Protein AF-A0A167YXA9-F1 (afdb_monomer_lite)

InterPro domains:
  IPR012501 Vacuolar protein sorting-associated protein 54, C-terminal [PF07928] (1-103)
  IPR039745 Vacuolar protein sorting-associated protein 54 [PTHR12965] (1-224)

Secondary structure (DSSP, 8-state):
-HHHHHHHHHHHHHHHHHHHHHHHTS-HHHHHS--S---HHHHHHHHHHHHHHHHHHHHHHHHHHHHS-TTHHHHHHHHHHHHHHHHHHHHHHHHHHHHHHHHHHHHHHHHHHHT--TTS---SPPHHHHHHHHHHHHHHHHHHHT----HHHHHHHHHHHHHHHHHHHHHHHHH---SSHHHHHHHHHHHHHHHHHHTTSTT-TTHHHHHHHHHHHHHHHHTT----------------PPP----------

Foldseek 3Di:
DLLVVLVVVLVVLVVVLVVLCCVQVVVVCVVPVVDPDDDLLNLLVSLVVLVVVLVVLVVVLVVSLVVDPPPSNVVSNVSSVVSSVSSVVVSVVSLVVSLVVLLVLLLVLLVVVLPDQLAPLDQDQDPSLVVNLVVLLVSLCSCVVVDPDDLVVSLVSVQSSLVSNLVSLLVSLLPDQHLDPSSLNNQLVSLVVSCVRPVPPRNNPCSSVSSNVSSVVSVVVNVVPDDDDDDDDDDDDDDDDDDDDDDDDDDDD

pLDDT: mean 75.33, std 16.84, range [30.48, 91.94]

Sequence (253 aa):
MASDIGASLVSYLQLFDARCTQLILDAGARRSAGLKNITSKHLVLASQALAFIATLISHVREFVRRYAGSGAATSSVVEFDTVKRRYQEHQNSINDKLVEIMSRLAASHVKAMKHIDWDDGQKHVHPYMATLAKDATSLHRILTKTLTLPKGTVRMLMTPVFVSYKVQFGEAFQEVDPKTESGRDSMLHDVEHFESKLGKMVGFGDTGEYLTKIIKSKQASTASAAPAAAEPEKKDTEKTAKEETEAQHVEDV

Organism: NCBI:txid1081102

Radius of gyration: 33.66 Å; chains: 1; bounding box: 91×48×115 Å

Structure (mmCIF, N/CA/C/O backbone):
data_AF-A0A167YXA9-F1
#
_entry.id   AF-A0A167YXA9-F1
#
loop_
_atom_site.group_PDB
_atom_site.id
_atom_site.type_symbol
_atom_site.label_atom_id
_atom_site.label_alt_id
_atom_site.label_comp_id
_atom_site.label_asym_id
_atom_site.label_entity_id
_atom_site.label_seq_id
_atom_site.pdbx_PDB_ins_code
_atom_site.Cartn_x
_atom_site.Cartn_y
_atom_site.Cartn_z
_atom_site.occupancy
_atom_site.B_iso_or_equiv
_atom_site.auth_seq_id
_atom_site.auth_comp_id
_atom_site.auth_asym_id
_atom_site.auth_atom_id
_atom_site.pdbx_PDB_model_num
ATOM 1 N N . MET A 1 1 ? 24.679 1.888 -33.988 1.00 64.88 1 MET A N 1
ATOM 2 C CA . MET A 1 1 ? 23.631 2.937 -33.987 1.00 64.88 1 MET A CA 1
ATOM 3 C C . MET A 1 1 ? 22.387 2.470 -33.229 1.00 64.88 1 MET A C 1
ATOM 5 O O . MET A 1 1 ? 22.207 2.889 -32.097 1.00 64.88 1 MET A O 1
ATOM 9 N N . ALA A 1 2 ? 21.548 1.578 -33.780 1.00 68.69 2 ALA A N 1
ATOM 10 C CA . ALA A 1 2 ? 20.314 1.137 -33.101 1.00 68.69 2 AL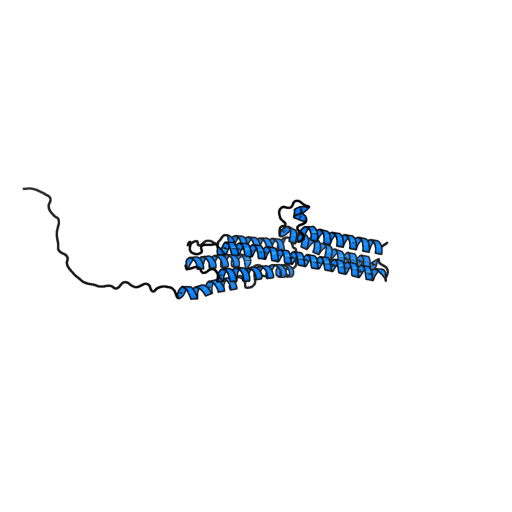A A CA 1
ATOM 11 C C . ALA A 1 2 ? 20.561 0.332 -31.805 1.00 68.69 2 ALA A C 1
ATOM 13 O O . ALA A 1 2 ? 19.842 0.507 -30.825 1.00 68.69 2 ALA A O 1
ATOM 14 N N . SER A 1 3 ? 21.607 -0.501 -31.777 1.00 71.38 3 SER A N 1
ATOM 15 C CA . SER A 1 3 ? 22.050 -1.238 -30.583 1.00 71.38 3 SER A CA 1
ATOM 16 C C . SER A 1 3 ? 22.512 -0.313 -29.453 1.00 71.38 3 SER A C 1
ATOM 18 O O . SER A 1 3 ? 22.130 -0.506 -28.304 1.00 71.38 3 SER A O 1
ATOM 20 N N . ASP A 1 4 ? 23.282 0.725 -29.785 1.00 78.44 4 ASP A N 1
ATOM 21 C CA . ASP A 1 4 ? 23.874 1.658 -28.814 1.00 78.44 4 ASP A CA 1
ATOM 22 C C . ASP A 1 4 ? 22.805 2.554 -28.171 1.00 78.44 4 ASP A C 1
ATOM 24 O O . ASP A 1 4 ? 22.844 2.840 -26.971 1.00 78.44 4 ASP A O 1
ATOM 28 N N . ILE A 1 5 ? 21.796 2.941 -28.961 1.00 82.19 5 ILE A N 1
ATOM 29 C CA . ILE A 1 5 ? 20.600 3.638 -28.474 1.00 82.19 5 ILE A CA 1
ATOM 30 C C . ILE A 1 5 ? 19.800 2.727 -27.532 1.00 82.19 5 ILE A C 1
ATOM 32 O O . ILE A 1 5 ? 19.363 3.180 -26.474 1.00 82.19 5 ILE A O 1
ATOM 36 N N . GLY A 1 6 ? 19.641 1.443 -27.878 1.00 80.88 6 GLY A N 1
ATOM 37 C CA . GLY A 1 6 ? 18.984 0.452 -27.021 1.00 80.88 6 GLY A CA 1
ATOM 38 C C . GLY A 1 6 ? 19.673 0.302 -25.663 1.00 80.88 6 GLY A C 1
ATOM 39 O O . GLY A 1 6 ? 19.013 0.414 -24.631 1.00 80.88 6 GLY A O 1
ATOM 40 N N . ALA A 1 7 ? 20.999 0.144 -25.660 1.00 83.06 7 ALA A N 1
ATOM 41 C CA . ALA A 1 7 ? 21.795 0.030 -24.436 1.00 83.06 7 ALA A CA 1
ATOM 42 C C . ALA A 1 7 ? 21.718 1.300 -23.569 1.00 83.06 7 ALA A C 1
ATOM 44 O O . ALA A 1 7 ? 21.501 1.220 -22.359 1.00 83.06 7 ALA A O 1
ATOM 45 N N . SER A 1 8 ? 21.802 2.483 -24.189 1.00 86.44 8 SER A N 1
ATOM 46 C CA . SER A 1 8 ? 21.654 3.762 -23.480 1.00 86.44 8 SER A CA 1
ATOM 47 C C . SER A 1 8 ? 20.280 3.878 -22.815 1.00 86.44 8 SER A C 1
ATOM 49 O O . SER A 1 8 ? 20.165 4.297 -21.663 1.00 86.44 8 SER A O 1
ATOM 51 N N . LEU A 1 9 ? 19.223 3.457 -23.512 1.00 87.00 9 LEU A N 1
ATOM 52 C CA . LEU A 1 9 ? 17.861 3.490 -22.991 1.00 87.00 9 LEU A CA 1
ATOM 53 C C . LEU A 1 9 ? 17.670 2.533 -21.810 1.00 87.00 9 LEU A C 1
ATOM 55 O O . LEU A 1 9 ? 17.052 2.912 -20.816 1.00 87.00 9 LEU A O 1
ATOM 59 N N . VAL A 1 10 ? 18.254 1.333 -21.874 1.00 87.31 10 VAL A N 1
ATOM 60 C CA . VAL A 1 10 ? 18.306 0.396 -20.741 1.00 87.31 10 VAL A CA 1
ATOM 61 C C . VAL A 1 10 ? 18.986 1.046 -19.533 1.00 87.31 10 VAL A C 1
ATOM 63 O O . VAL A 1 10 ? 18.435 0.992 -18.432 1.00 87.31 10 VAL A O 1
ATOM 66 N N . SER A 1 11 ? 20.123 1.725 -19.723 1.00 89.62 11 SER A N 1
ATOM 67 C CA . SER A 1 11 ? 20.812 2.436 -18.635 1.00 89.62 11 SER A CA 1
ATOM 68 C C . SER A 1 11 ? 19.951 3.543 -18.015 1.00 89.62 11 SER A C 1
ATOM 70 O O . SER A 1 11 ? 19.877 3.644 -16.789 1.00 89.62 11 SER A O 1
ATOM 72 N N . TYR A 1 12 ? 19.239 4.337 -18.824 1.00 91.19 12 TYR A N 1
ATOM 73 C CA . TYR A 1 12 ? 18.322 5.362 -18.305 1.00 91.19 12 TYR A CA 1
ATOM 74 C C . TYR A 1 12 ? 17.160 4.761 -17.507 1.00 91.19 12 TYR A C 1
ATOM 76 O O . TYR A 1 12 ? 16.803 5.284 -16.449 1.00 91.19 12 TYR A O 1
ATOM 84 N N . LEU A 1 13 ? 16.593 3.646 -17.973 1.00 91.25 13 LEU A N 1
ATOM 85 C CA . LEU A 1 13 ? 15.518 2.952 -17.264 1.00 91.25 13 LEU A CA 1
ATOM 86 C C . LEU A 1 13 ? 15.998 2.372 -15.928 1.00 91.25 13 LEU A C 1
ATOM 88 O O . LEU A 1 13 ? 15.277 2.455 -14.935 1.00 91.25 13 LEU A O 1
ATOM 92 N N . GLN A 1 14 ? 17.211 1.819 -15.878 1.00 91.75 14 GLN A N 1
ATOM 93 C CA . GLN A 1 14 ? 17.812 1.333 -14.632 1.00 91.75 14 GLN A CA 1
ATOM 94 C C . GLN A 1 14 ? 18.098 2.477 -13.654 1.00 91.75 14 GLN A C 1
ATOM 96 O O . GLN A 1 14 ? 17.832 2.347 -12.460 1.00 91.75 14 GLN A O 1
ATOM 101 N N . LEU A 1 15 ? 18.595 3.612 -14.154 1.00 91.94 15 LEU A N 1
ATOM 102 C CA . LEU A 1 15 ? 18.851 4.796 -13.336 1.00 91.94 15 LEU A CA 1
ATOM 103 C C . LEU A 1 15 ? 17.559 5.354 -12.726 1.00 91.94 15 LEU A C 1
ATOM 105 O O . LEU A 1 15 ? 17.543 5.717 -11.548 1.00 91.94 15 LEU A O 1
ATOM 109 N N . PHE A 1 16 ? 16.475 5.402 -13.505 1.00 90.31 16 PHE A N 1
ATOM 110 C CA . PHE A 1 16 ? 15.166 5.822 -13.006 1.00 90.31 16 PHE A CA 1
ATOM 111 C C . PHE A 1 16 ? 14.674 4.908 -11.878 1.00 90.31 16 PHE A C 1
ATOM 113 O O . PHE A 1 16 ? 14.298 5.404 -10.817 1.00 90.31 16 PHE A O 1
ATOM 120 N N . ASP A 1 17 ? 14.734 3.588 -12.069 1.00 89.94 17 ASP A N 1
ATOM 121 C CA . ASP A 1 17 ? 14.297 2.609 -11.066 1.00 89.94 17 ASP A CA 1
ATOM 122 C C . ASP A 1 17 ? 15.099 2.718 -9.758 1.00 89.94 17 ASP A C 1
ATOM 124 O O . ASP A 1 17 ? 14.529 2.815 -8.664 1.00 89.94 17 ASP A O 1
ATOM 128 N N . ALA A 1 18 ? 16.428 2.818 -9.874 1.00 89.69 18 ALA A N 1
ATOM 129 C CA . ALA A 1 18 ? 17.319 3.026 -8.738 1.00 89.69 18 ALA A CA 1
ATOM 130 C C . ALA A 1 18 ? 16.995 4.334 -7.997 1.00 89.69 18 ALA A C 1
ATOM 132 O O . ALA A 1 18 ? 16.928 4.364 -6.765 1.00 89.69 18 ALA A O 1
ATOM 133 N N . ARG A 1 19 ? 16.731 5.421 -8.733 1.00 88.56 19 ARG A N 1
ATOM 134 C CA . ARG A 1 19 ? 16.394 6.712 -8.126 1.00 88.56 19 ARG A CA 1
ATOM 135 C C . ARG A 1 19 ? 15.026 6.692 -7.449 1.00 88.56 19 ARG A C 1
ATOM 137 O O . ARG A 1 19 ? 14.886 7.255 -6.363 1.00 88.56 19 ARG A O 1
ATOM 144 N N . CYS A 1 20 ? 14.030 6.041 -8.046 1.00 87.38 20 CYS A N 1
ATOM 145 C CA . CYS A 1 20 ? 12.720 5.857 -7.426 1.00 87.38 20 CYS A CA 1
ATOM 146 C C . CYS A 1 20 ? 12.827 5.046 -6.129 1.00 87.38 20 CYS A C 1
ATOM 148 O O . CYS A 1 20 ? 12.255 5.459 -5.120 1.00 87.38 20 CYS A O 1
ATOM 150 N N . THR A 1 21 ? 13.616 3.967 -6.128 1.00 87.19 21 THR A N 1
ATOM 151 C CA . THR A 1 21 ? 13.864 3.135 -4.938 1.00 87.19 21 THR A CA 1
ATOM 152 C C . THR A 1 21 ? 14.466 3.978 -3.818 1.00 87.19 21 THR A C 1
ATOM 154 O O . THR A 1 21 ? 13.914 4.050 -2.719 1.00 87.19 21 THR A O 1
ATOM 157 N N . GLN A 1 22 ? 15.527 4.725 -4.132 1.00 87.31 22 GLN A N 1
ATOM 158 C CA . GLN A 1 22 ? 16.201 5.606 -3.181 1.00 87.31 22 GLN A CA 1
ATOM 159 C C . GLN A 1 22 ? 15.254 6.662 -2.590 1.00 87.31 22 GLN A C 1
ATOM 161 O O . GLN A 1 22 ? 15.309 6.981 -1.401 1.00 87.31 22 GLN A O 1
ATOM 166 N N . LEU A 1 23 ? 14.389 7.257 -3.413 1.00 85.00 23 LEU A N 1
ATOM 167 C CA . LEU A 1 23 ? 13.500 8.325 -2.960 1.00 85.00 23 LEU A CA 1
ATOM 168 C C . LEU A 1 23 ? 12.338 7.800 -2.109 1.00 85.00 23 LEU A C 1
ATOM 170 O O . LEU A 1 23 ? 11.999 8.443 -1.112 1.00 85.00 23 LEU A O 1
ATOM 174 N N . ILE A 1 24 ? 11.748 6.665 -2.488 1.00 85.31 24 ILE A N 1
ATOM 175 C CA . ILE A 1 24 ? 10.521 6.137 -1.880 1.00 85.31 24 ILE A CA 1
ATOM 176 C C . ILE A 1 24 ? 10.823 5.149 -0.750 1.00 85.31 24 ILE A C 1
ATOM 178 O O . ILE A 1 24 ? 10.328 5.346 0.360 1.00 85.31 24 ILE A O 1
ATOM 182 N N . LEU A 1 25 ? 11.632 4.117 -1.007 1.00 81.56 25 LEU A N 1
ATOM 183 C CA . LEU A 1 25 ? 11.905 3.043 -0.047 1.00 81.56 25 LEU A CA 1
ATOM 184 C C . LEU A 1 25 ? 12.978 3.448 0.975 1.00 81.56 25 LEU A C 1
ATOM 186 O O . LEU A 1 25 ? 12.742 3.318 2.175 1.00 81.56 25 LEU A O 1
ATOM 190 N N . ASP A 1 26 ? 14.078 4.073 0.539 1.00 80.69 26 ASP A N 1
ATOM 191 C CA . ASP A 1 26 ? 15.174 4.492 1.444 1.00 80.69 26 ASP A CA 1
ATOM 192 C C . ASP A 1 26 ? 14.913 5.837 2.146 1.00 80.69 26 ASP A C 1
ATOM 194 O O . ASP A 1 26 ? 15.828 6.495 2.670 1.00 80.69 26 ASP A O 1
ATOM 198 N N . ALA A 1 27 ? 13.659 6.301 2.091 1.00 77.69 27 ALA A N 1
ATOM 199 C CA . ALA A 1 27 ? 13.217 7.609 2.558 1.00 77.69 27 ALA A CA 1
ATOM 200 C C . ALA A 1 27 ? 14.119 8.766 2.075 1.00 77.69 27 ALA A C 1
ATOM 202 O O . ALA A 1 27 ? 14.231 9.808 2.731 1.00 77.69 27 ALA A O 1
ATOM 203 N N . GLY A 1 28 ? 14.776 8.606 0.920 1.00 74.81 28 GLY A N 1
ATOM 204 C CA . GLY A 1 28 ? 15.674 9.600 0.344 1.00 74.81 28 GLY A CA 1
ATOM 205 C C . GLY A 1 28 ? 14.953 10.904 0.036 1.00 74.81 28 GLY A C 1
ATOM 206 O O . GLY A 1 28 ? 15.555 11.968 0.174 1.00 74.81 28 GLY A O 1
ATOM 207 N N . ALA A 1 29 ? 13.652 10.858 -0.267 1.00 75.38 29 ALA A N 1
ATOM 208 C CA . ALA A 1 29 ? 12.827 12.050 -0.452 1.00 75.38 29 ALA A CA 1
ATOM 209 C C . ALA A 1 29 ? 12.772 12.939 0.805 1.00 75.38 29 ALA A C 1
ATOM 211 O O . ALA A 1 29 ? 12.709 14.162 0.691 1.00 75.38 29 ALA A O 1
ATOM 212 N N . ARG A 1 30 ? 12.879 12.354 2.005 1.00 74.25 30 ARG A N 1
ATOM 213 C CA . ARG A 1 30 ? 12.920 13.113 3.264 1.00 74.25 30 ARG A CA 1
ATOM 214 C C . ARG A 1 30 ? 14.206 13.930 3.398 1.00 74.25 30 ARG A C 1
ATOM 216 O O . ARG A 1 30 ? 14.174 15.060 3.866 1.00 74.25 30 ARG A O 1
ATOM 223 N N . ARG A 1 31 ? 15.328 13.343 2.967 1.00 69.69 31 ARG A N 1
ATOM 224 C CA . ARG A 1 31 ? 16.679 13.923 3.068 1.00 69.69 31 ARG A CA 1
ATOM 225 C C . ARG A 1 31 ? 17.014 14.875 1.920 1.00 69.69 31 ARG A C 1
ATOM 227 O O . ARG A 1 31 ? 17.689 15.867 2.138 1.00 69.69 31 ARG A O 1
ATOM 234 N N . SER A 1 32 ? 16.559 14.563 0.708 1.00 69.94 32 SER A N 1
ATOM 235 C CA . SER A 1 32 ? 16.964 15.265 -0.521 1.00 69.94 32 SER A CA 1
ATOM 236 C C . SER A 1 32 ? 15.927 16.248 -1.066 1.00 69.94 32 SER A C 1
ATOM 238 O O . SER A 1 32 ? 16.312 17.192 -1.745 1.00 69.94 32 SER A O 1
ATOM 240 N N . ALA A 1 33 ? 14.636 16.060 -0.767 1.00 65.75 33 ALA A N 1
ATOM 241 C CA . ALA A 1 33 ? 13.552 16.926 -1.249 1.00 65.75 33 ALA A CA 1
ATOM 242 C C . ALA A 1 33 ? 12.847 17.708 -0.123 1.00 65.75 33 ALA A C 1
ATOM 244 O O . ALA A 1 33 ? 11.850 18.379 -0.373 1.00 65.75 33 ALA A O 1
ATOM 245 N N . GLY A 1 34 ? 13.327 17.607 1.125 1.00 65.00 34 GLY A N 1
ATOM 246 C CA . GLY A 1 34 ? 12.789 18.358 2.268 1.00 65.00 34 GLY A CA 1
ATOM 247 C C . GLY A 1 34 ? 11.363 17.973 2.689 1.00 65.00 34 GLY A C 1
ATOM 248 O O . GLY A 1 34 ? 10.732 18.685 3.469 1.00 65.00 34 GLY A O 1
ATOM 249 N N . LEU A 1 35 ? 10.827 16.852 2.192 1.00 69.06 35 LEU A N 1
ATOM 250 C CA . LEU A 1 35 ? 9.492 16.377 2.559 1.00 69.06 35 LEU A CA 1
ATOM 251 C C . LEU A 1 35 ? 9.477 15.913 4.017 1.00 69.06 35 LEU A C 1
ATOM 253 O O . LEU A 1 35 ? 10.208 14.999 4.386 1.00 69.06 35 LEU A O 1
ATOM 257 N N . LYS A 1 36 ? 8.588 16.482 4.841 1.00 70.12 36 LYS A N 1
ATOM 258 C CA . LYS A 1 36 ? 8.474 16.104 6.260 1.00 70.12 36 LYS A CA 1
ATOM 259 C C . LYS A 1 36 ? 8.073 14.637 6.436 1.00 70.12 36 LYS A C 1
ATOM 261 O O . LYS A 1 36 ? 8.634 13.962 7.295 1.00 70.12 36 LYS A O 1
ATOM 266 N N . ASN A 1 37 ? 7.142 14.140 5.615 1.00 71.25 37 ASN A N 1
ATOM 267 C CA . ASN A 1 37 ? 6.626 12.767 5.645 1.00 71.25 37 ASN A CA 1
ATOM 268 C C . ASN A 1 37 ? 6.357 12.251 4.221 1.00 71.25 37 ASN A C 1
ATOM 270 O O . ASN A 1 37 ? 5.819 12.983 3.392 1.00 71.25 37 ASN A O 1
ATOM 274 N N . ILE A 1 38 ? 6.655 10.974 3.966 1.00 75.31 38 ILE A N 1
ATOM 275 C CA . ILE A 1 38 ? 6.173 10.267 2.773 1.00 75.31 38 ILE A CA 1
ATOM 276 C C . ILE A 1 38 ? 4.777 9.720 3.103 1.00 75.31 38 ILE A C 1
ATOM 278 O O . ILE A 1 38 ? 4.607 8.985 4.072 1.00 75.31 38 ILE A O 1
ATOM 282 N N . THR A 1 39 ? 3.773 10.125 2.329 1.00 78.81 39 THR A N 1
ATOM 283 C CA . THR A 1 39 ? 2.361 9.767 2.526 1.00 78.81 39 THR A CA 1
ATOM 284 C C . THR A 1 39 ? 1.955 8.620 1.606 1.00 78.81 39 THR A C 1
ATOM 286 O O . THR A 1 39 ? 2.561 8.423 0.550 1.00 78.81 39 THR A O 1
ATOM 289 N N . SER A 1 40 ? 0.871 7.913 1.941 1.00 78.62 40 SER A N 1
ATOM 290 C CA . SER A 1 40 ? 0.312 6.840 1.102 1.00 78.62 40 SER A CA 1
ATOM 291 C C . SER A 1 40 ? -0.002 7.309 -0.323 1.00 78.62 40 SER A C 1
ATOM 293 O O . SER A 1 40 ? 0.130 6.540 -1.267 1.00 78.62 40 SER A O 1
ATOM 295 N N . LYS A 1 41 ? -0.333 8.595 -0.513 1.00 81.81 41 LYS A N 1
ATOM 296 C CA . LYS A 1 41 ? -0.537 9.184 -1.845 1.00 81.81 41 LYS A CA 1
ATOM 297 C C . LYS A 1 41 ? 0.746 9.180 -2.685 1.00 81.81 41 LYS A C 1
ATOM 299 O O . LYS A 1 41 ? 0.675 8.900 -3.877 1.00 81.81 41 LYS A O 1
ATOM 304 N N . HIS A 1 42 ? 1.902 9.471 -2.086 1.00 84.75 42 HIS A N 1
ATOM 305 C CA . HIS A 1 42 ? 3.186 9.452 -2.794 1.00 84.75 42 HIS A CA 1
ATOM 306 C C . HIS A 1 42 ? 3.608 8.027 -3.170 1.00 84.75 42 HIS A C 1
ATOM 308 O O . HIS A 1 42 ? 4.055 7.826 -4.294 1.00 84.75 42 HIS A O 1
ATOM 314 N N . LEU A 1 43 ? 3.400 7.043 -2.283 1.00 84.62 43 LEU A N 1
ATOM 315 C CA . LEU A 1 43 ? 3.669 5.628 -2.586 1.00 84.62 43 LEU A CA 1
ATOM 316 C C . LEU A 1 43 ? 2.822 5.158 -3.767 1.00 84.62 43 LEU A C 1
ATOM 318 O O . LEU A 1 43 ? 3.329 4.579 -4.723 1.00 84.62 43 LEU A O 1
ATOM 322 N N . VAL A 1 44 ? 1.526 5.458 -3.713 1.00 82.94 44 VAL A N 1
ATOM 323 C CA . VAL A 1 44 ? 0.574 5.053 -4.745 1.00 82.94 44 VAL A CA 1
ATOM 324 C C . VAL A 1 44 ? 0.902 5.702 -6.094 1.00 82.94 44 VAL A C 1
ATOM 326 O O . VAL A 1 44 ? 0.888 5.022 -7.118 1.00 82.94 44 VAL A O 1
ATOM 329 N N . LEU A 1 45 ? 1.268 6.987 -6.103 1.00 84.44 45 LEU A N 1
ATOM 330 C CA . LEU A 1 45 ? 1.667 7.680 -7.329 1.00 84.44 45 LEU A CA 1
ATOM 331 C C . LEU A 1 45 ? 2.984 7.135 -7.903 1.00 84.44 45 LEU A C 1
ATOM 333 O O . LEU A 1 45 ? 3.101 6.979 -9.116 1.00 84.44 45 LEU A O 1
ATOM 337 N N . ALA A 1 46 ? 3.957 6.808 -7.049 1.00 87.94 46 ALA A N 1
ATOM 338 C CA . ALA A 1 46 ? 5.209 6.187 -7.477 1.00 87.94 46 ALA A CA 1
ATOM 339 C C . ALA A 1 46 ? 4.970 4.800 -8.097 1.00 87.94 46 ALA A C 1
ATOM 341 O O . ALA A 1 46 ? 5.471 4.523 -9.184 1.00 87.94 46 ALA A O 1
ATOM 342 N N . SER A 1 47 ? 4.137 3.970 -7.461 1.00 86.56 47 SER A N 1
ATOM 343 C CA . SER A 1 47 ? 3.714 2.666 -7.996 1.00 86.56 47 SER A CA 1
ATOM 344 C C . SER A 1 47 ? 3.041 2.798 -9.371 1.00 86.56 47 SER A C 1
ATOM 346 O O . SER A 1 47 ? 3.336 2.031 -10.288 1.00 86.56 47 SER A O 1
ATOM 348 N N . GLN A 1 48 ? 2.197 3.818 -9.565 1.00 85.94 48 GLN A N 1
ATOM 349 C CA . GLN A 1 48 ? 1.568 4.099 -10.858 1.00 85.94 48 GLN A CA 1
ATOM 350 C C . GLN A 1 48 ? 2.573 4.561 -11.922 1.00 85.94 48 GLN A C 1
ATOM 352 O O . GLN A 1 48 ? 2.489 4.123 -13.070 1.00 85.94 48 GLN A O 1
ATOM 357 N N . ALA A 1 49 ? 3.528 5.420 -11.558 1.00 88.56 49 ALA A N 1
ATOM 358 C CA . ALA A 1 49 ? 4.578 5.866 -12.471 1.00 88.56 49 ALA A CA 1
ATOM 359 C C . ALA A 1 49 ? 5.451 4.688 -12.932 1.00 88.56 49 ALA A C 1
ATOM 361 O O . ALA A 1 49 ? 5.707 4.547 -14.126 1.00 88.56 49 ALA A O 1
ATOM 362 N N . LEU A 1 50 ? 5.833 3.794 -12.014 1.00 88.44 50 LEU A N 1
ATOM 363 C CA . LEU A 1 50 ? 6.568 2.570 -12.345 1.00 88.44 50 LEU A CA 1
ATOM 364 C C . LEU A 1 50 ? 5.765 1.665 -13.284 1.00 88.44 50 LEU A C 1
ATOM 366 O O . LEU A 1 50 ? 6.310 1.180 -14.274 1.00 88.44 50 LEU A O 1
ATOM 370 N N . ALA A 1 51 ? 4.463 1.491 -13.034 1.00 87.12 51 ALA A N 1
ATOM 371 C CA . ALA A 1 51 ? 3.590 0.718 -13.915 1.00 87.12 51 ALA A CA 1
ATOM 372 C C . ALA A 1 51 ? 3.513 1.323 -15.326 1.00 87.12 51 ALA A C 1
ATOM 374 O O . ALA A 1 51 ? 3.616 0.600 -16.317 1.00 87.12 51 ALA A O 1
ATOM 375 N N . PHE A 1 52 ? 3.387 2.649 -15.428 1.00 88.00 52 PHE A N 1
ATOM 376 C CA . PHE A 1 52 ? 3.379 3.350 -16.709 1.00 88.00 52 PHE A CA 1
ATOM 377 C C . PHE A 1 52 ? 4.683 3.120 -17.482 1.00 88.00 52 PHE A C 1
ATOM 379 O O . PHE A 1 52 ? 4.648 2.679 -18.633 1.00 88.00 52 PHE A O 1
ATOM 386 N N . ILE A 1 53 ? 5.838 3.310 -16.839 1.00 90.56 53 ILE A N 1
ATOM 387 C CA . ILE A 1 53 ? 7.134 3.057 -17.479 1.00 90.56 53 ILE A CA 1
ATOM 388 C C . ILE A 1 53 ? 7.277 1.578 -17.869 1.00 90.56 53 ILE A C 1
ATOM 390 O O . ILE A 1 53 ? 7.701 1.289 -18.984 1.00 90.56 53 ILE A O 1
ATOM 394 N N . ALA A 1 54 ? 6.834 0.629 -17.040 1.00 88.81 54 ALA A N 1
ATOM 395 C CA . ALA A 1 54 ? 6.865 -0.798 -17.371 1.00 88.81 54 ALA A CA 1
ATOM 396 C C . ALA A 1 54 ? 6.035 -1.156 -18.623 1.00 88.81 54 ALA A C 1
ATOM 398 O O . ALA A 1 54 ? 6.432 -2.025 -19.412 1.00 88.81 54 ALA A O 1
ATOM 399 N N . THR A 1 55 ? 4.901 -0.480 -18.848 1.00 89.38 55 THR A N 1
ATOM 400 C CA . THR A 1 55 ? 4.141 -0.632 -20.102 1.00 89.38 55 THR A CA 1
ATOM 401 C C . THR A 1 55 ? 4.902 -0.052 -21.292 1.00 89.38 55 THR A C 1
ATOM 403 O O . THR A 1 55 ? 5.026 -0.723 -22.318 1.00 89.38 55 THR A O 1
ATOM 406 N N . LEU A 1 56 ? 5.515 1.125 -21.130 1.00 89.56 56 LEU A N 1
ATOM 407 C CA . LEU A 1 56 ? 6.325 1.764 -22.166 1.00 89.56 56 LEU A CA 1
ATOM 408 C C . LEU A 1 56 ? 7.534 0.903 -22.564 1.00 89.56 56 LEU A C 1
ATOM 410 O O . LEU A 1 56 ? 7.804 0.758 -23.755 1.00 89.56 56 LEU A O 1
ATOM 414 N N . ILE A 1 57 ? 8.195 0.255 -21.596 1.00 89.44 57 ILE A N 1
ATOM 415 C CA . ILE A 1 57 ? 9.306 -0.682 -21.842 1.00 89.44 57 ILE A CA 1
ATOM 416 C C . ILE A 1 57 ? 8.893 -1.777 -22.831 1.00 89.44 57 ILE A C 1
ATOM 418 O O . ILE A 1 57 ? 9.676 -2.140 -23.702 1.00 89.44 57 ILE A O 1
ATOM 422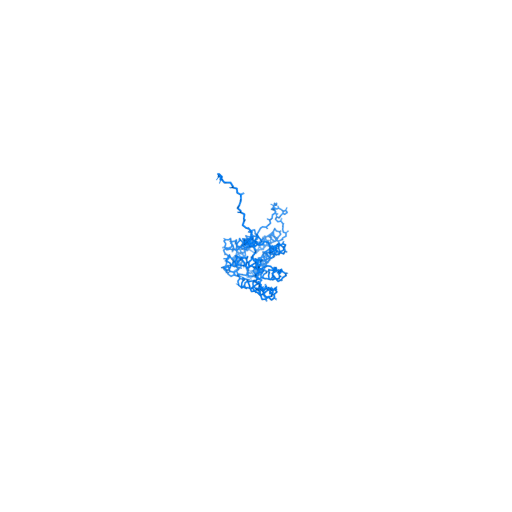 N N . SER A 1 58 ? 7.654 -2.272 -22.752 1.00 87.31 58 SER A N 1
ATOM 423 C CA . SER A 1 58 ? 7.177 -3.335 -23.649 1.00 87.31 58 SER A CA 1
ATOM 424 C C . SER A 1 58 ? 7.084 -2.862 -25.107 1.00 87.31 58 SER A C 1
ATOM 426 O O . SER A 1 58 ? 7.429 -3.608 -26.021 1.00 87.31 58 SER A O 1
ATOM 428 N N . HIS A 1 59 ? 6.681 -1.608 -25.331 1.00 87.75 59 HIS A N 1
ATOM 429 C CA . HIS A 1 59 ? 6.622 -1.006 -26.667 1.00 87.75 59 HIS A CA 1
ATOM 430 C C . HIS A 1 59 ? 8.008 -0.645 -27.204 1.00 87.75 59 HIS A C 1
ATOM 432 O O . HIS A 1 59 ? 8.317 -0.906 -28.366 1.00 87.75 59 HIS A O 1
ATOM 438 N N . VAL A 1 60 ? 8.858 -0.083 -26.344 1.00 86.19 60 VAL A N 1
ATOM 439 C CA . VAL A 1 60 ? 10.248 0.253 -26.666 1.00 86.19 60 VAL A CA 1
ATOM 440 C C . VAL A 1 60 ? 11.037 -0.998 -27.042 1.00 86.19 60 VAL A C 1
ATOM 442 O O . VAL A 1 60 ? 11.741 -1.000 -28.048 1.00 86.19 60 VAL A O 1
ATOM 445 N N . ARG A 1 61 ? 10.879 -2.082 -26.276 1.00 85.88 61 ARG A N 1
ATOM 446 C CA . ARG A 1 61 ? 11.484 -3.385 -26.567 1.00 85.88 61 ARG A CA 1
ATOM 447 C C . ARG A 1 61 ? 11.119 -3.859 -27.970 1.00 85.88 61 ARG A C 1
ATOM 449 O O . ARG A 1 61 ? 11.998 -4.269 -28.723 1.00 85.88 61 ARG A O 1
ATOM 456 N N . GLU A 1 62 ? 9.836 -3.806 -28.322 1.00 84.69 62 GLU A N 1
ATOM 457 C CA . GLU A 1 62 ? 9.359 -4.242 -29.636 1.00 84.69 62 GLU A CA 1
ATOM 458 C C . GLU A 1 62 ? 9.919 -3.368 -30.765 1.00 84.69 62 GLU A C 1
ATOM 460 O O . GLU A 1 62 ? 10.261 -3.883 -31.828 1.00 84.69 62 GLU A O 1
ATOM 465 N N . PHE A 1 63 ? 10.084 -2.064 -30.527 1.00 83.50 63 PHE A N 1
ATOM 466 C CA . PHE A 1 63 ? 10.768 -1.178 -31.462 1.00 83.50 63 PHE A CA 1
ATOM 467 C C . PHE A 1 63 ? 12.236 -1.591 -31.639 1.00 83.50 63 PHE A C 1
ATOM 469 O O . PHE A 1 63 ? 12.654 -1.885 -32.756 1.00 83.50 63 PHE A O 1
ATOM 476 N N . VAL A 1 64 ? 13.009 -1.709 -30.555 1.00 80.44 64 VAL A N 1
ATOM 477 C CA . VAL A 1 64 ? 14.433 -2.086 -30.630 1.00 80.44 64 VAL A CA 1
ATOM 478 C C . VAL A 1 64 ? 14.615 -3.449 -31.302 1.00 80.44 64 VAL A C 1
ATOM 480 O O . VAL A 1 64 ? 15.483 -3.586 -32.160 1.00 80.44 64 VAL A O 1
ATOM 483 N N . ARG A 1 65 ? 13.743 -4.425 -31.016 1.00 82.12 65 ARG A N 1
ATOM 484 C CA . ARG A 1 65 ? 13.749 -5.749 -31.660 1.00 82.12 65 ARG A CA 1
ATOM 485 C C . ARG A 1 65 ? 13.612 -5.675 -33.184 1.00 82.12 65 ARG A C 1
ATOM 487 O O . ARG A 1 65 ? 14.213 -6.486 -33.877 1.00 82.12 65 ARG A O 1
ATOM 494 N N . ARG A 1 66 ? 12.816 -4.736 -33.710 1.00 83.19 66 ARG A N 1
ATOM 495 C CA . ARG A 1 66 ? 12.592 -4.573 -35.160 1.00 83.19 66 ARG A CA 1
ATOM 496 C C . ARG A 1 66 ? 13.763 -3.910 -35.884 1.00 83.19 66 ARG A C 1
ATOM 498 O O . ARG A 1 66 ? 13.943 -4.164 -37.069 1.00 83.19 66 ARG A O 1
ATOM 505 N N . TYR A 1 67 ? 14.529 -3.065 -35.194 1.00 78.88 67 TYR A N 1
ATOM 506 C CA . TYR A 1 67 ? 15.626 -2.289 -35.790 1.00 78.88 67 TYR A CA 1
ATOM 507 C C . TYR A 1 67 ? 17.023 -2.836 -35.465 1.00 78.88 67 TYR A C 1
ATOM 509 O O . TYR A 1 67 ? 17.992 -2.486 -36.140 1.00 78.88 67 TYR A O 1
ATOM 517 N N . ALA A 1 68 ? 17.156 -3.692 -34.452 1.00 69.56 68 ALA A N 1
ATOM 518 C CA . ALA A 1 68 ? 18.388 -4.414 -34.175 1.00 69.56 68 ALA A CA 1
ATOM 519 C C . ALA A 1 68 ? 18.495 -5.623 -35.120 1.00 69.56 68 ALA A C 1
ATOM 521 O O . ALA A 1 68 ? 17.571 -6.424 -35.224 1.00 69.56 68 ALA A O 1
ATOM 522 N N . GLY A 1 69 ? 19.619 -5.770 -35.826 1.00 66.06 69 GLY A N 1
ATOM 523 C CA . GLY A 1 69 ? 19.874 -6.950 -36.660 1.00 66.06 69 GLY A CA 1
ATOM 524 C C . GLY A 1 69 ? 19.789 -8.262 -35.860 1.00 66.06 69 GLY A C 1
ATOM 525 O O . GLY A 1 69 ? 19.951 -8.264 -34.639 1.00 66.06 69 GLY A O 1
ATOM 526 N N . SER A 1 70 ? 19.567 -9.387 -36.553 1.00 66.31 70 SER A N 1
ATOM 527 C CA . SER A 1 70 ? 19.130 -10.676 -35.975 1.00 66.31 70 SER A CA 1
ATOM 528 C C . SER A 1 70 ? 19.920 -11.198 -34.759 1.00 66.31 70 SER A C 1
ATOM 530 O O . SER A 1 70 ? 19.349 -11.935 -33.962 1.00 66.31 70 SER A O 1
ATOM 532 N N . GLY A 1 71 ? 21.205 -10.853 -34.599 1.00 66.75 71 GLY A N 1
ATOM 533 C CA . GLY A 1 71 ? 22.023 -11.268 -33.446 1.00 66.75 71 GLY A CA 1
ATOM 534 C C . GLY A 1 71 ? 21.919 -10.344 -32.222 1.00 66.75 71 GLY A C 1
ATOM 535 O O . GLY A 1 71 ? 21.758 -10.818 -31.101 1.00 66.75 71 GLY A O 1
ATOM 536 N N . ALA A 1 72 ? 21.957 -9.022 -32.423 1.00 67.56 72 ALA A N 1
ATOM 537 C CA . ALA A 1 72 ? 21.886 -8.021 -31.346 1.00 67.56 72 ALA A CA 1
ATOM 538 C C . ALA A 1 72 ? 20.449 -7.777 -30.837 1.00 67.56 72 ALA A C 1
ATOM 540 O O . ALA A 1 72 ? 20.239 -7.218 -29.757 1.00 67.56 72 ALA A O 1
ATOM 541 N N . ALA A 1 73 ? 19.444 -8.205 -31.604 1.00 69.50 73 ALA A N 1
ATOM 542 C CA . ALA A 1 73 ? 18.043 -8.149 -31.200 1.00 69.50 73 ALA A CA 1
ATOM 543 C C . ALA A 1 73 ? 17.748 -9.046 -29.989 1.00 69.50 73 ALA A C 1
ATOM 545 O O . ALA A 1 73 ? 16.971 -8.665 -29.120 1.00 69.50 73 ALA A O 1
ATOM 546 N N . THR A 1 74 ? 18.381 -10.219 -29.898 1.00 74.69 74 THR A N 1
ATOM 547 C CA . THR A 1 74 ? 18.111 -11.174 -28.815 1.00 74.69 74 THR A CA 1
ATOM 548 C C . THR A 1 74 ? 18.659 -10.688 -27.473 1.00 74.69 74 THR A C 1
ATOM 550 O O . THR A 1 74 ? 17.943 -10.744 -26.476 1.00 74.69 74 THR A O 1
ATOM 553 N N . SER A 1 75 ? 19.889 -10.160 -27.433 1.00 77.75 75 SER A N 1
ATOM 554 C CA . SER A 1 75 ? 20.488 -9.647 -26.190 1.00 77.75 75 SER A CA 1
ATOM 555 C C . SER A 1 75 ? 19.744 -8.421 -25.656 1.00 77.75 75 SER A C 1
ATOM 557 O O . SER A 1 75 ? 19.361 -8.395 -24.488 1.00 77.75 75 SER A O 1
ATOM 559 N N . SER A 1 76 ? 19.447 -7.450 -26.524 1.00 76.44 76 SER A N 1
ATOM 560 C CA . SER A 1 76 ? 18.698 -6.244 -26.146 1.00 76.44 76 SER A CA 1
ATOM 561 C C . SER A 1 76 ? 17.295 -6.573 -25.625 1.00 76.44 76 SER A C 1
ATOM 563 O O . SER A 1 76 ? 16.854 -6.015 -24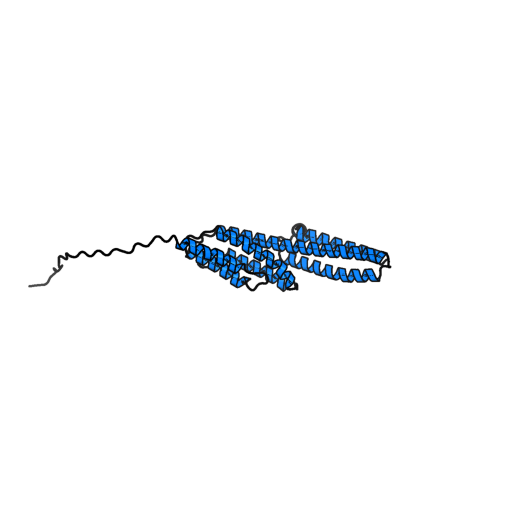.623 1.00 76.44 76 SER A O 1
ATOM 565 N N . VAL A 1 77 ? 16.604 -7.535 -26.241 1.00 83.56 77 VAL A N 1
ATOM 566 C CA . VAL A 1 77 ? 15.301 -8.022 -25.770 1.00 83.56 77 VAL A CA 1
ATOM 567 C C . VAL A 1 77 ? 15.371 -8.587 -24.346 1.00 83.56 77 VAL A C 1
ATOM 569 O O . VAL A 1 77 ? 14.509 -8.259 -23.529 1.00 83.56 77 VAL A O 1
ATOM 572 N N . VAL A 1 78 ? 16.390 -9.395 -24.039 1.00 86.81 78 VAL A N 1
ATOM 573 C CA . VAL A 1 78 ? 16.580 -9.981 -22.699 1.00 86.81 78 VAL A CA 1
ATOM 574 C C . VAL A 1 78 ? 16.864 -8.900 -21.652 1.00 86.81 78 VAL A C 1
ATOM 576 O O . VAL A 1 78 ? 16.347 -8.968 -20.531 1.00 86.81 78 VAL A O 1
ATOM 579 N N . GLU A 1 79 ? 17.638 -7.873 -22.005 1.00 86.62 79 GLU A N 1
ATOM 580 C CA . GLU A 1 79 ? 17.911 -6.742 -21.114 1.00 86.62 79 GLU A CA 1
ATOM 581 C C . GLU A 1 79 ? 16.637 -5.959 -20.777 1.00 86.62 79 GLU A C 1
ATOM 583 O O . GLU A 1 79 ? 16.364 -5.715 -19.599 1.00 86.62 79 GLU A O 1
ATOM 588 N N . PHE A 1 80 ? 15.808 -5.629 -21.774 1.00 87.94 80 PHE A N 1
ATOM 589 C CA . PHE A 1 80 ? 14.534 -4.942 -21.536 1.00 87.94 80 PHE A CA 1
ATOM 590 C C . PHE A 1 80 ? 13.569 -5.769 -20.681 1.00 87.94 80 PHE A C 1
ATOM 592 O O . PHE A 1 80 ? 12.917 -5.213 -19.795 1.00 87.94 80 PHE A O 1
ATOM 599 N N . ASP A 1 81 ? 13.496 -7.086 -20.896 1.00 89.31 81 ASP A N 1
ATOM 600 C CA . ASP A 1 81 ? 12.663 -7.968 -20.070 1.00 89.31 81 ASP A CA 1
ATOM 601 C C . ASP A 1 81 ? 13.174 -8.034 -18.623 1.00 89.31 81 ASP A C 1
ATOM 603 O O . ASP A 1 81 ? 12.383 -7.991 -17.675 1.00 89.31 81 ASP A O 1
ATOM 607 N N . THR A 1 82 ? 14.496 -8.038 -18.433 1.00 91.19 82 THR A N 1
ATOM 608 C CA . THR A 1 82 ? 15.114 -7.982 -17.101 1.00 91.19 82 THR A CA 1
ATOM 609 C C . THR A 1 82 ? 14.795 -6.671 -16.386 1.00 91.19 82 THR A C 1
ATOM 611 O O . THR A 1 82 ? 14.432 -6.689 -15.208 1.00 91.19 82 THR A O 1
ATOM 614 N N . VAL A 1 83 ? 14.887 -5.533 -17.082 1.00 91.19 83 VAL A N 1
ATOM 615 C CA . VAL A 1 83 ? 14.521 -4.227 -16.513 1.00 91.19 83 VAL A CA 1
ATOM 616 C C . VAL A 1 83 ? 13.033 -4.186 -16.182 1.00 91.19 83 VAL A C 1
ATOM 618 O O . VAL A 1 83 ? 12.671 -3.801 -15.075 1.00 91.19 83 VAL A O 1
ATOM 621 N N . LYS A 1 84 ? 12.160 -4.651 -17.082 1.00 90.44 84 LYS A N 1
ATOM 622 C CA . LYS A 1 84 ? 10.716 -4.716 -16.824 1.00 90.44 84 LYS A CA 1
ATOM 623 C C . LYS A 1 84 ? 10.394 -5.523 -15.563 1.00 90.44 84 LYS A C 1
ATOM 625 O O . LYS A 1 84 ? 9.568 -5.082 -14.765 1.00 90.44 84 LYS A O 1
ATOM 630 N N . ARG A 1 85 ? 11.060 -6.666 -15.357 1.00 91.38 85 ARG A N 1
ATOM 631 C CA . ARG A 1 85 ? 10.901 -7.475 -14.139 1.00 91.38 85 ARG A CA 1
ATOM 632 C C . ARG A 1 85 ? 11.278 -6.689 -12.880 1.00 91.38 85 ARG A C 1
ATOM 634 O O . ARG A 1 85 ? 10.512 -6.708 -11.924 1.00 91.38 85 ARG A O 1
ATOM 641 N N . ARG A 1 86 ? 12.389 -5.942 -12.891 1.00 90.88 86 ARG A N 1
ATOM 642 C CA . ARG A 1 86 ? 12.787 -5.104 -11.740 1.00 90.88 86 ARG A CA 1
ATOM 643 C C . ARG A 1 86 ? 11.733 -4.057 -11.385 1.00 90.88 86 ARG A C 1
ATOM 645 O O . ARG A 1 86 ? 11.414 -3.895 -10.215 1.00 90.88 86 ARG A O 1
ATOM 652 N N . TYR A 1 87 ? 11.121 -3.420 -12.383 1.00 90.81 87 TYR A N 1
ATOM 653 C CA . TYR A 1 87 ? 10.028 -2.468 -12.145 1.00 90.81 87 TYR A CA 1
ATOM 654 C C . TYR A 1 87 ? 8.816 -3.134 -11.478 1.00 90.81 87 TYR A C 1
ATOM 656 O O . TYR A 1 87 ? 8.183 -2.534 -10.611 1.00 90.81 87 TYR A O 1
ATOM 664 N N . GLN A 1 88 ? 8.489 -4.372 -11.862 1.00 89.38 88 GLN A N 1
ATOM 665 C CA . GLN A 1 88 ? 7.406 -5.140 -11.238 1.00 89.38 88 GLN A CA 1
ATOM 666 C C . GLN A 1 88 ? 7.751 -5.541 -9.797 1.00 89.38 88 GLN A C 1
ATOM 668 O O . GLN A 1 88 ? 6.910 -5.434 -8.909 1.00 89.38 88 GLN A O 1
ATOM 673 N N . GLU A 1 89 ? 8.993 -5.951 -9.542 1.00 90.94 89 GLU A N 1
ATOM 674 C CA . GLU A 1 89 ? 9.481 -6.258 -8.192 1.00 90.94 89 GLU A CA 1
ATOM 675 C C . GLU A 1 89 ? 9.451 -5.023 -7.293 1.00 90.94 89 GLU A C 1
ATOM 677 O O . GLU A 1 89 ? 8.935 -5.078 -6.181 1.00 90.94 89 GLU A O 1
ATOM 682 N N . HIS A 1 90 ? 9.911 -3.878 -7.794 1.00 90.69 90 HIS A N 1
ATOM 683 C CA . HIS A 1 90 ? 9.842 -2.615 -7.070 1.00 90.69 90 HIS A CA 1
ATOM 684 C C . HIS A 1 90 ? 8.390 -2.196 -6.795 1.00 90.69 90 HIS A C 1
ATOM 686 O O . HIS A 1 90 ? 8.068 -1.752 -5.691 1.00 90.69 90 HIS A O 1
ATOM 692 N N . GLN A 1 91 ? 7.481 -2.399 -7.752 1.00 88.19 91 GLN A N 1
ATOM 693 C CA . GLN A 1 91 ? 6.054 -2.181 -7.529 1.00 88.19 91 GLN A CA 1
ATOM 694 C C . GLN A 1 91 ? 5.521 -3.039 -6.369 1.00 88.19 91 GLN A C 1
ATOM 696 O O . GLN A 1 91 ? 4.791 -2.524 -5.519 1.00 88.19 91 GLN A O 1
ATOM 701 N N . ASN A 1 92 ? 5.913 -4.314 -6.302 1.00 87.44 92 ASN A N 1
ATOM 702 C CA . ASN A 1 92 ? 5.544 -5.206 -5.201 1.00 87.44 92 ASN A CA 1
ATOM 703 C C . ASN A 1 92 ? 6.128 -4.725 -3.866 1.00 87.44 92 ASN A C 1
ATOM 705 O O . ASN A 1 92 ? 5.387 -4.608 -2.897 1.00 87.44 92 ASN A O 1
ATOM 709 N N . SER A 1 93 ? 7.392 -4.304 -3.831 1.00 89.25 93 SER A N 1
ATOM 710 C CA . SER A 1 93 ? 8.007 -3.740 -2.622 1.00 89.25 93 SER A CA 1
ATOM 711 C C . SER A 1 93 ? 7.278 -2.490 -2.106 1.00 89.25 93 SER A C 1
ATOM 713 O O . SER A 1 93 ? 7.121 -2.311 -0.897 1.00 89.25 93 SER A O 1
ATOM 715 N N . ILE A 1 94 ? 6.790 -1.615 -2.998 1.00 88.06 94 ILE A N 1
ATOM 716 C CA . ILE A 1 94 ? 5.976 -0.448 -2.602 1.00 88.06 94 ILE A CA 1
ATOM 717 C C . ILE A 1 94 ? 4.625 -0.890 -2.029 1.00 88.06 94 ILE A C 1
ATOM 719 O O . ILE A 1 94 ? 4.146 -0.311 -1.049 1.00 88.06 94 ILE A O 1
ATOM 723 N N . ASN A 1 95 ? 4.009 -1.902 -2.635 1.00 84.62 95 ASN A N 1
ATOM 724 C CA . ASN A 1 95 ? 2.744 -2.469 -2.181 1.00 84.62 95 ASN A CA 1
ATOM 725 C C . ASN A 1 95 ? 2.878 -3.094 -0.783 1.00 84.62 95 ASN A C 1
ATOM 727 O O . ASN A 1 95 ? 2.068 -2.798 0.096 1.00 84.62 95 ASN A O 1
ATOM 731 N N . ASP A 1 96 ? 3.939 -3.863 -0.547 1.00 86.88 96 ASP A N 1
ATOM 732 C CA . ASP A 1 96 ? 4.242 -4.448 0.761 1.00 86.88 96 ASP A CA 1
ATOM 733 C C . ASP A 1 96 ? 4.486 -3.356 1.805 1.00 86.88 96 ASP A C 1
ATOM 735 O O . ASP A 1 96 ? 3.949 -3.408 2.915 1.00 86.88 96 ASP A O 1
ATOM 739 N N . LYS A 1 97 ? 5.204 -2.289 1.428 1.00 87.31 97 LYS A N 1
ATOM 740 C CA . LYS A 1 97 ? 5.428 -1.145 2.318 1.00 87.31 97 LYS A CA 1
ATOM 741 C C . LYS A 1 97 ? 4.130 -0.441 2.706 1.00 87.31 97 LYS A C 1
ATOM 743 O O . LYS A 1 97 ? 3.984 0.013 3.841 1.00 87.31 97 LYS A O 1
ATOM 748 N N . LEU A 1 98 ? 3.183 -0.334 1.776 1.00 85.12 98 LEU A N 1
ATOM 749 C CA . LEU A 1 98 ? 1.869 0.246 2.042 1.00 85.12 98 LEU A CA 1
ATOM 750 C C . LEU A 1 98 ? 1.096 -0.589 3.073 1.00 85.12 98 LEU A C 1
ATOM 752 O O . LEU A 1 98 ? 0.528 -0.023 4.009 1.00 85.12 98 LEU A O 1
ATOM 756 N N . VAL A 1 99 ? 1.115 -1.917 2.929 1.00 85.56 99 VAL A N 1
ATOM 757 C CA . VAL A 1 99 ? 0.496 -2.854 3.880 1.00 85.56 99 VAL A CA 1
ATOM 758 C C . VAL A 1 99 ? 1.165 -2.745 5.254 1.00 85.56 99 VAL A C 1
ATOM 760 O O . VAL A 1 99 ? 0.469 -2.622 6.262 1.00 85.56 99 VAL A O 1
ATOM 763 N N . GLU A 1 100 ? 2.500 -2.693 5.306 1.00 86.81 100 GLU A N 1
ATOM 764 C CA . GLU A 1 100 ? 3.273 -2.514 6.543 1.00 86.81 100 GLU A CA 1
ATOM 765 C C . GLU A 1 100 ? 2.882 -1.217 7.274 1.00 86.81 100 GLU A C 1
ATOM 767 O O . GLU A 1 100 ? 2.632 -1.227 8.480 1.00 86.81 100 GLU A O 1
ATOM 772 N N . ILE A 1 101 ? 2.771 -0.094 6.551 1.00 85.81 101 ILE A N 1
ATOM 773 C CA . ILE A 1 101 ? 2.357 1.196 7.127 1.00 85.81 101 ILE A CA 1
ATOM 774 C C . ILE A 1 101 ? 0.957 1.091 7.741 1.00 85.81 101 ILE A C 1
ATOM 776 O O . ILE A 1 101 ? 0.753 1.545 8.868 1.00 85.81 101 ILE A O 1
ATOM 780 N N . MET A 1 102 ? 0.005 0.469 7.042 1.00 85.62 102 MET A N 1
ATOM 781 C CA . MET A 1 102 ? -1.359 0.304 7.557 1.00 85.62 102 MET A CA 1
ATOM 782 C C . MET A 1 102 ? -1.417 -0.632 8.761 1.00 85.62 102 MET A C 1
ATOM 784 O O . MET A 1 102 ? -2.146 -0.357 9.713 1.00 85.62 102 MET A O 1
ATOM 788 N N . SER A 1 103 ? -0.619 -1.700 8.751 1.00 87.69 103 SER A N 1
ATOM 789 C CA . SER A 1 103 ? -0.485 -2.620 9.880 1.00 87.69 103 SER A CA 1
ATOM 790 C C . SER A 1 103 ? 0.052 -1.905 11.122 1.00 87.69 103 SER A C 1
ATOM 792 O O . SER A 1 103 ? -0.443 -2.130 12.224 1.00 87.69 103 SER A O 1
ATOM 794 N N . ARG A 1 104 ? 1.025 -0.997 10.951 1.00 87.06 104 ARG A N 1
ATOM 795 C CA . ARG A 1 104 ? 1.575 -0.170 12.040 1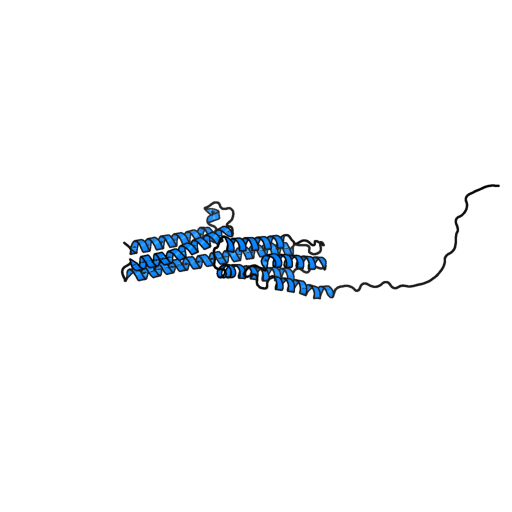.00 87.06 104 ARG A CA 1
ATOM 796 C C . ARG A 1 104 ? 0.571 0.852 12.575 1.00 87.06 104 ARG A C 1
ATOM 798 O O . ARG A 1 104 ? 0.550 1.093 13.780 1.00 87.06 104 ARG A O 1
ATOM 805 N N . LEU A 1 105 ? -0.252 1.445 11.707 1.00 85.19 105 LEU A N 1
ATOM 806 C CA . LEU A 1 105 ? -1.342 2.328 12.137 1.00 85.19 105 LEU A CA 1
ATOM 807 C C . LEU A 1 105 ? -2.362 1.559 12.984 1.00 85.19 105 LEU A C 1
ATOM 809 O O . LEU A 1 105 ? -2.698 2.012 14.075 1.00 85.19 105 LEU A O 1
ATOM 813 N N . ALA A 1 106 ? -2.772 0.361 12.553 1.00 86.00 106 ALA A N 1
ATOM 814 C CA . ALA A 1 106 ? -3.642 -0.498 13.359 1.00 86.00 106 ALA A CA 1
ATOM 815 C C . ALA A 1 106 ? -3.038 -0.837 14.723 1.00 86.00 106 ALA A C 1
ATOM 817 O O . ALA A 1 106 ? -3.725 -0.669 15.725 1.00 86.00 106 ALA A O 1
ATOM 818 N N . ALA A 1 107 ? -1.752 -1.193 14.791 1.00 87.56 107 ALA A N 1
ATOM 819 C CA . ALA A 1 107 ? -1.081 -1.459 16.064 1.00 87.56 107 ALA A CA 1
ATOM 820 C C . ALA A 1 107 ? -1.123 -0.244 17.009 1.00 87.56 107 ALA A C 1
ATOM 822 O O . ALA A 1 107 ? -1.317 -0.386 18.217 1.00 87.56 107 ALA A O 1
ATOM 823 N N . SER A 1 108 ? -0.988 0.970 16.462 1.00 86.75 108 SER A N 1
ATOM 824 C CA . SER A 1 108 ? -1.130 2.207 17.236 1.00 86.75 108 SER A CA 1
ATOM 825 C C . SER A 1 108 ? -2.550 2.390 17.779 1.00 86.75 108 SER A C 1
ATOM 827 O O . SER A 1 108 ? -2.711 2.798 18.929 1.00 86.75 108 SER A O 1
ATOM 829 N N . HIS A 1 109 ? -3.576 2.083 16.979 1.00 87.06 109 HIS A N 1
ATOM 830 C CA . HIS A 1 109 ? -4.974 2.146 17.417 1.00 87.06 109 HIS A CA 1
ATOM 831 C C . HIS A 1 109 ? -5.304 1.066 18.448 1.00 87.06 109 HIS A C 1
ATOM 833 O O . HIS A 1 109 ? -5.970 1.369 19.431 1.00 87.06 109 HIS A O 1
ATOM 839 N N . VAL A 1 110 ? -4.777 -0.150 18.288 1.00 87.50 110 VAL A N 1
ATOM 840 C CA . VAL A 1 110 ? -4.894 -1.232 19.275 1.00 87.50 110 VAL A CA 1
ATOM 841 C C . VAL A 1 110 ? -4.250 -0.834 20.601 1.00 87.50 110 VAL A C 1
ATOM 843 O O . VAL A 1 110 ? -4.830 -1.043 21.662 1.00 87.50 110 VAL A O 1
ATOM 846 N N . LYS A 1 111 ? -3.075 -0.197 20.574 1.00 86.94 111 LYS A N 1
ATOM 847 C CA . LYS A 1 111 ? -2.455 0.312 21.801 1.00 86.94 111 LYS A CA 1
ATOM 848 C C . LYS A 1 111 ? -3.328 1.370 22.478 1.00 86.94 111 LYS A C 1
ATOM 850 O O . LYS A 1 111 ? -3.503 1.312 23.688 1.00 86.94 111 LYS A O 1
ATOM 855 N N . ALA A 1 112 ? -3.884 2.311 21.712 1.00 84.62 112 ALA A N 1
ATOM 856 C CA . ALA A 1 112 ? -4.808 3.308 22.251 1.00 84.62 112 ALA A CA 1
ATOM 857 C C . ALA A 1 112 ? -6.057 2.649 22.855 1.00 84.62 112 ALA A C 1
ATOM 859 O O . ALA A 1 112 ? -6.466 3.018 23.948 1.00 84.62 112 ALA A O 1
ATOM 860 N N . MET A 1 113 ? -6.596 1.630 22.184 1.00 84.12 113 MET A N 1
ATOM 861 C CA . MET A 1 113 ? -7.746 0.843 22.624 1.00 84.12 113 MET A CA 1
ATOM 862 C C . MET A 1 113 ? -7.502 0.132 23.967 1.00 84.12 113 MET A C 1
ATOM 864 O O . MET A 1 113 ? -8.377 0.144 24.827 1.00 84.12 113 MET A O 1
ATOM 868 N N . LYS A 1 114 ? -6.309 -0.438 24.187 1.00 82.19 114 LYS A N 1
ATOM 869 C CA . LYS A 1 114 ? -5.946 -1.094 25.462 1.00 82.19 114 LYS A CA 1
ATOM 870 C C . LYS A 1 114 ? -5.884 -0.132 26.660 1.00 82.19 114 LYS A C 1
ATOM 872 O O . LYS A 1 114 ? -5.892 -0.590 27.795 1.00 82.19 114 LYS A O 1
ATOM 877 N N . HIS A 1 115 ? -5.802 1.177 26.423 1.00 81.69 115 HIS A N 1
ATOM 878 C CA . HIS A 1 115 ? -5.777 2.202 27.472 1.00 81.69 115 HIS A CA 1
ATOM 879 C C . HIS A 1 115 ? -7.145 2.850 27.732 1.00 81.69 115 HIS A C 1
ATOM 881 O O . HIS A 1 115 ? -7.228 3.760 28.554 1.00 81.69 115 HIS A O 1
ATOM 887 N N . ILE A 1 116 ? -8.196 2.424 27.027 1.00 80.38 116 ILE A N 1
ATOM 888 C CA . ILE A 1 116 ? -9.553 2.939 27.223 1.00 80.38 116 ILE A CA 1
ATOM 889 C C . ILE A 1 116 ? -10.158 2.293 28.466 1.00 80.38 116 ILE A C 1
ATOM 891 O O . ILE A 1 116 ? -10.087 1.075 28.633 1.00 80.38 116 ILE A O 1
ATOM 895 N N . ASP A 1 117 ? -10.764 3.121 29.313 1.00 77.12 117 ASP A N 1
ATOM 896 C CA . ASP A 1 117 ? -11.653 2.646 30.363 1.00 77.12 117 ASP A CA 1
ATOM 897 C C . ASP A 1 117 ? -13.018 2.326 29.747 1.00 77.12 117 ASP A C 1
ATOM 899 O O . ASP A 1 117 ? -13.767 3.216 29.346 1.00 77.12 117 ASP A O 1
ATOM 903 N N . TRP A 1 118 ? -13.306 1.035 29.612 1.00 75.50 118 TRP A N 1
ATOM 904 C CA . TRP A 1 118 ? -14.541 0.556 28.998 1.00 75.50 118 TRP A CA 1
ATOM 905 C C . TRP A 1 118 ? -15.747 0.685 29.930 1.00 75.50 118 TRP A C 1
ATOM 907 O O . TRP A 1 118 ? -16.877 0.620 29.454 1.00 75.50 118 TRP A O 1
ATOM 917 N N . ASP A 1 119 ? -15.537 0.898 31.231 1.00 68.75 119 ASP A N 1
ATOM 918 C CA . ASP A 1 119 ? -16.607 0.933 32.230 1.00 68.75 119 ASP A CA 1
ATOM 919 C C . ASP A 1 119 ? -17.097 2.371 32.542 1.00 68.75 119 ASP A C 1
ATOM 921 O O . ASP A 1 119 ? -17.976 2.552 33.382 1.00 68.75 119 ASP A O 1
ATOM 925 N N . ASP A 1 120 ? -16.621 3.391 31.810 1.00 70.69 120 ASP A N 1
ATOM 926 C CA . ASP A 1 120 ? -16.971 4.821 31.991 1.00 70.69 120 ASP A CA 1
ATOM 927 C C . ASP A 1 120 ? -18.394 5.199 31.499 1.00 70.69 120 ASP A C 1
ATOM 929 O O . ASP A 1 120 ? -18.774 6.365 31.416 1.00 70.69 120 ASP A O 1
ATOM 933 N N . GLY A 1 121 ? -19.218 4.219 31.106 1.00 61.44 121 GLY A N 1
ATOM 934 C CA . GLY A 1 121 ? -20.611 4.448 30.688 1.00 61.44 121 GLY A CA 1
ATOM 935 C C . GLY A 1 121 ? -20.785 5.254 29.387 1.00 61.44 121 GLY A C 1
ATOM 936 O O . GLY A 1 121 ? -21.910 5.621 29.027 1.00 61.44 121 GLY A O 1
ATOM 937 N N . GLN A 1 122 ? -19.701 5.529 28.654 1.00 64.19 122 GLN A N 1
ATOM 938 C CA . GLN A 1 122 ? -19.744 6.272 27.397 1.00 64.19 122 GLN A CA 1
ATOM 939 C C . GLN A 1 122 ? -20.282 5.402 26.250 1.00 64.19 122 GLN A C 1
ATOM 941 O O . GLN A 1 122 ? -19.752 4.337 25.935 1.00 64.19 122 GLN A O 1
ATOM 946 N N . LYS A 1 123 ? -21.343 5.889 25.591 1.00 63.81 123 LYS A N 1
ATOM 947 C CA . LYS A 1 123 ? -22.053 5.187 24.499 1.00 63.81 123 LYS A CA 1
ATOM 948 C C . LYS A 1 123 ? -21.634 5.609 23.087 1.00 63.81 123 LYS A C 1
ATOM 950 O O . LYS A 1 123 ? -22.252 5.192 22.113 1.00 63.81 123 LYS A O 1
ATOM 955 N N . HIS A 1 124 ? -20.656 6.499 22.955 1.00 69.81 124 HIS A N 1
ATOM 956 C CA . HIS A 1 124 ? -20.196 6.980 21.651 1.00 69.81 124 HIS A CA 1
ATOM 957 C C . HIS A 1 124 ? -19.076 6.102 21.075 1.00 69.81 124 HIS A C 1
ATOM 959 O O . HIS A 1 124 ? -18.315 5.502 21.830 1.00 69.81 124 HIS A O 1
ATOM 965 N N . VAL A 1 125 ? -18.945 6.089 19.742 1.00 74.19 125 VAL A N 1
ATOM 966 C CA . VAL A 1 125 ? -17.826 5.430 19.050 1.00 74.19 125 VAL A CA 1
ATOM 967 C C . VAL A 1 125 ? -16.510 6.033 19.526 1.00 74.19 125 VAL A C 1
ATOM 969 O O . VAL A 1 125 ? -16.301 7.247 19.411 1.00 74.19 125 VAL A O 1
ATOM 972 N N . HIS A 1 126 ? -15.601 5.196 20.011 1.00 80.44 126 HIS A N 1
ATOM 973 C CA . HIS A 1 126 ? -14.334 5.676 20.533 1.00 80.44 126 HIS A CA 1
ATOM 974 C C . HIS A 1 126 ? -13.452 6.276 19.422 1.00 80.44 126 HIS A C 1
ATOM 976 O O . HIS A 1 126 ? -13.442 5.798 18.276 1.00 80.44 126 HIS A O 1
ATOM 982 N N . PRO A 1 127 ? -12.614 7.280 19.748 1.00 82.44 127 PRO A N 1
ATOM 983 C CA . PRO A 1 127 ? -11.764 7.951 18.767 1.00 82.44 127 PRO A CA 1
ATOM 984 C C . PRO A 1 127 ? -10.841 7.012 17.979 1.00 82.44 127 PRO A C 1
ATOM 986 O O . PRO A 1 127 ? -10.552 7.291 16.813 1.00 82.44 127 PRO A O 1
ATOM 989 N N . TYR A 1 128 ? -10.394 5.893 18.567 1.00 83.94 128 TYR A N 1
ATOM 990 C CA . TYR A 1 128 ? -9.523 4.933 17.877 1.00 83.94 128 TYR A CA 1
ATOM 991 C C . TYR A 1 128 ? -10.225 4.288 16.673 1.00 83.94 128 TYR A C 1
ATOM 993 O O . TYR A 1 128 ? -9.615 4.156 15.614 1.00 83.94 128 TYR A O 1
ATOM 1001 N N . MET A 1 129 ? -11.509 3.943 16.804 1.00 83.69 129 MET A N 1
ATOM 1002 C CA . MET A 1 129 ? -12.250 3.246 15.758 1.00 83.69 129 MET A CA 1
ATOM 1003 C C . MET A 1 129 ? -12.693 4.206 14.654 1.00 83.69 129 MET A C 1
ATOM 1005 O O . MET A 1 129 ? -12.575 3.903 13.464 1.00 83.69 129 MET A O 1
ATOM 1009 N N . ALA A 1 130 ? -13.121 5.414 15.032 1.00 83.62 130 ALA A N 1
ATOM 1010 C CA . ALA A 1 130 ? -13.468 6.462 14.075 1.00 83.62 130 ALA A CA 1
ATOM 1011 C C . ALA A 1 130 ? -12.258 6.886 13.217 1.00 83.62 130 ALA A C 1
ATOM 1013 O O . ALA A 1 130 ? -12.384 7.085 12.004 1.00 83.62 130 ALA A O 1
ATOM 1014 N N . THR A 1 131 ? -11.073 7.003 13.829 1.00 85.00 131 THR A N 1
ATOM 1015 C CA . THR A 1 131 ? -9.830 7.335 13.111 1.00 85.00 131 THR A CA 1
ATOM 1016 C C . THR A 1 131 ? -9.355 6.183 12.229 1.00 85.00 131 THR A C 1
ATOM 1018 O O . THR A 1 131 ? -9.094 6.419 11.049 1.00 85.00 131 THR A O 1
ATOM 1021 N N . LEU A 1 132 ? -9.374 4.939 12.721 1.00 86.19 132 LEU A N 1
ATOM 1022 C CA . LEU A 1 132 ? -9.064 3.751 11.918 1.00 86.19 132 LEU A CA 1
ATOM 1023 C C . LEU A 1 132 ? -9.968 3.640 10.681 1.00 86.19 132 LEU A C 1
ATOM 1025 O O . LEU A 1 132 ? -9.483 3.457 9.562 1.00 86.19 132 LEU A O 1
ATOM 1029 N N . ALA A 1 133 ? -11.285 3.787 10.859 1.00 85.69 133 ALA A N 1
ATOM 1030 C CA . ALA A 1 133 ? -12.240 3.723 9.757 1.00 85.69 133 ALA A CA 1
ATOM 1031 C C . ALA A 1 133 ? -11.991 4.839 8.727 1.00 85.69 133 ALA A C 1
ATOM 1033 O O . ALA A 1 133 ? -12.069 4.608 7.513 1.00 85.69 133 ALA A O 1
ATOM 1034 N N . LYS A 1 134 ? -11.640 6.046 9.190 1.00 86.88 134 LYS A N 1
ATOM 1035 C CA . LYS A 1 134 ? -11.279 7.176 8.325 1.00 86.88 134 LYS A CA 1
ATOM 1036 C C . LYS A 1 134 ? -9.989 6.919 7.547 1.00 86.88 134 LYS A C 1
ATOM 1038 O O . LYS A 1 134 ? -9.946 7.238 6.354 1.00 86.88 134 LYS A O 1
ATOM 1043 N N . ASP A 1 135 ? -8.976 6.336 8.177 1.00 84.44 135 ASP A N 1
ATOM 1044 C CA . ASP A 1 135 ? -7.689 6.030 7.548 1.00 84.44 135 ASP A CA 1
ATOM 1045 C C . ASP A 1 135 ? -7.830 4.915 6.506 1.00 84.44 135 ASP A C 1
ATOM 1047 O O . ASP A 1 135 ? -7.392 5.077 5.363 1.00 84.44 135 ASP A O 1
ATOM 1051 N N . ALA A 1 136 ? -8.557 3.843 6.836 1.00 84.69 136 ALA A N 1
ATOM 1052 C CA . ALA A 1 136 ? -8.881 2.764 5.903 1.00 84.69 136 ALA A CA 1
ATOM 1053 C C . ALA A 1 136 ? -9.710 3.261 4.703 1.00 84.69 136 ALA A C 1
ATOM 1055 O O . ALA A 1 136 ? -9.395 2.952 3.550 1.00 84.69 136 ALA A O 1
ATOM 1056 N N . THR A 1 137 ? -10.722 4.103 4.946 1.00 87.06 137 THR A N 1
ATOM 1057 C CA . THR A 1 137 ? -11.536 4.711 3.878 1.00 87.06 137 THR A CA 1
ATOM 1058 C C . THR A 1 137 ? -10.705 5.656 3.010 1.00 87.06 137 THR A C 1
ATOM 1060 O O . THR A 1 137 ? -10.839 5.671 1.783 1.00 87.06 137 THR A O 1
ATOM 1063 N N . SER A 1 138 ? -9.824 6.449 3.624 1.00 85.56 138 SER A N 1
ATOM 1064 C CA . SER A 1 138 ? -8.941 7.370 2.906 1.00 85.56 138 SER A CA 1
ATOM 1065 C C . SER A 1 138 ? -7.962 6.615 2.021 1.00 85.56 138 SER A C 1
ATOM 1067 O O . SER A 1 138 ? -7.784 7.002 0.864 1.00 85.56 138 SER A O 1
ATOM 1069 N N . LEU A 1 139 ? -7.387 5.514 2.516 1.00 82.81 139 LEU A N 1
ATOM 1070 C CA . LEU A 1 139 ? -6.535 4.647 1.717 1.00 82.81 139 LEU A CA 1
ATOM 1071 C C . LEU A 1 139 ? -7.309 4.032 0.553 1.00 82.81 139 LEU A C 1
ATOM 1073 O O . LEU A 1 139 ? -6.881 4.178 -0.589 1.00 82.81 139 LEU A O 1
ATOM 1077 N N . HIS A 1 140 ? -8.460 3.407 0.813 1.00 83.00 140 HIS A N 1
ATOM 1078 C CA . HIS A 1 140 ? -9.280 2.815 -0.243 1.00 83.00 140 HIS A CA 1
ATOM 1079 C C . HIS A 1 140 ? -9.658 3.856 -1.303 1.00 83.00 140 HIS A C 1
ATOM 1081 O O . HIS A 1 140 ? -9.572 3.590 -2.500 1.00 83.00 140 HIS A O 1
ATOM 1087 N N . ARG A 1 141 ? -9.996 5.086 -0.895 1.00 84.88 141 ARG A N 1
ATOM 1088 C CA . ARG A 1 141 ? -10.241 6.198 -1.823 1.00 84.88 141 ARG A CA 1
ATOM 1089 C C . ARG A 1 141 ? -8.998 6.558 -2.633 1.00 84.88 141 ARG A C 1
ATOM 1091 O O . ARG A 1 141 ? -9.112 6.785 -3.830 1.00 84.88 141 ARG A O 1
ATOM 1098 N N . ILE A 1 142 ? -7.817 6.622 -2.020 1.00 81.94 142 ILE A N 1
ATOM 1099 C CA . ILE A 1 142 ? -6.562 6.886 -2.744 1.00 81.94 142 ILE A CA 1
ATOM 1100 C C . ILE A 1 142 ? -6.290 5.760 -3.755 1.00 81.94 142 ILE A C 1
ATOM 1102 O O . ILE A 1 142 ? -5.968 6.058 -4.906 1.00 81.94 142 ILE A O 1
ATOM 1106 N N . LEU A 1 143 ? -6.503 4.502 -3.366 1.00 76.25 143 LEU A N 1
ATOM 1107 C CA . LEU A 1 143 ? -6.326 3.311 -4.203 1.00 76.25 143 LEU A CA 1
ATOM 1108 C C . LEU A 1 143 ? -7.404 3.118 -5.276 1.00 76.25 143 LEU A C 1
ATOM 1110 O O . LEU A 1 143 ? -7.189 2.349 -6.199 1.00 76.25 143 LEU A O 1
ATOM 1114 N N . THR A 1 144 ? -8.561 3.764 -5.175 1.00 77.12 144 THR A N 1
ATOM 1115 C CA . THR A 1 144 ? -9.625 3.667 -6.196 1.00 77.12 144 THR A CA 1
ATOM 1116 C C . THR A 1 144 ? -9.697 4.898 -7.088 1.00 77.12 144 THR A C 1
ATOM 1118 O O . THR A 1 144 ? -10.073 4.793 -8.250 1.00 77.12 144 THR A O 1
ATOM 1121 N N . LYS A 1 145 ? -9.348 6.076 -6.556 1.00 76.50 145 LYS A N 1
ATOM 1122 C CA . LYS A 1 145 ? -9.409 7.354 -7.278 1.00 76.50 145 LYS A CA 1
ATOM 1123 C C . LYS A 1 145 ? -8.090 7.727 -7.951 1.00 76.50 145 LYS A C 1
ATOM 1125 O O . LYS A 1 145 ? -8.117 8.348 -9.005 1.00 76.50 145 LYS A O 1
ATOM 1130 N N . THR A 1 146 ? -6.951 7.423 -7.327 1.00 65.25 146 THR A N 1
ATOM 1131 C CA . THR A 1 146 ? -5.624 7.813 -7.852 1.00 65.25 146 THR A CA 1
ATOM 1132 C C . THR A 1 146 ? -5.061 6.714 -8.736 1.00 65.25 146 THR A C 1
ATOM 1134 O O . THR A 1 146 ? -4.593 6.971 -9.839 1.00 65.25 146 THR A O 1
ATOM 1137 N N . LEU A 1 147 ? -5.181 5.471 -8.276 1.00 59.69 147 LEU A N 1
ATOM 1138 C CA . LEU A 1 147 ? -4.989 4.324 -9.135 1.00 59.69 147 LEU A CA 1
ATOM 1139 C C . LEU A 1 147 ? -6.265 4.089 -9.939 1.00 59.69 147 LEU A C 1
ATOM 1141 O O . LEU A 1 147 ? -7.252 3.584 -9.412 1.00 59.69 147 LEU A O 1
ATOM 1145 N N . THR A 1 148 ? -6.216 4.305 -11.243 1.00 60.00 148 THR A N 1
ATOM 1146 C CA . THR A 1 148 ? -7.049 3.534 -12.174 1.00 60.00 148 THR A CA 1
ATOM 1147 C C . THR A 1 148 ? -6.547 2.085 -12.224 1.00 60.00 148 THR A C 1
ATOM 1149 O O . THR A 1 148 ? -6.186 1.594 -13.292 1.00 60.00 148 THR A O 1
ATOM 1152 N N . LEU A 1 149 ? -6.410 1.409 -11.073 1.00 60.75 149 LEU A N 1
ATOM 1153 C CA . LEU A 1 149 ? -5.995 0.012 -11.060 1.00 60.75 149 LEU A CA 1
ATOM 1154 C C . LEU A 1 149 ? -7.187 -0.908 -11.308 1.00 60.75 149 LEU A C 1
ATOM 1156 O O . LEU A 1 149 ? -8.308 -0.608 -10.884 1.00 60.75 149 LEU A O 1
ATOM 1160 N N . PRO A 1 150 ? -6.958 -2.061 -11.958 1.00 68.44 150 PRO A N 1
ATOM 1161 C CA . PRO A 1 150 ? -7.961 -3.107 -12.037 1.00 68.44 150 PRO A CA 1
ATOM 1162 C C . PRO A 1 150 ? -8.451 -3.472 -10.633 1.00 68.44 150 PRO A C 1
ATOM 1164 O O . PRO A 1 150 ? -7.660 -3.573 -9.692 1.00 68.44 150 PRO A O 1
ATOM 1167 N N . LYS A 1 151 ? -9.755 -3.743 -10.496 1.00 67.25 151 LYS A N 1
ATOM 1168 C CA . LYS A 1 151 ? -10.383 -4.142 -9.219 1.00 67.25 151 LYS A CA 1
ATOM 1169 C C . LYS A 1 151 ? -9.645 -5.301 -8.525 1.00 67.25 151 LYS A C 1
ATOM 1171 O O . LYS A 1 151 ? -9.668 -5.395 -7.300 1.00 67.25 151 LYS A O 1
ATOM 1176 N N . GLY A 1 152 ? -8.970 -6.157 -9.299 1.00 70.56 152 GLY A N 1
ATOM 1177 C CA . GLY A 1 152 ? -8.127 -7.242 -8.799 1.00 70.56 152 GLY A CA 1
ATOM 1178 C C . GLY A 1 152 ? -6.940 -6.765 -7.958 1.00 70.56 152 GLY A C 1
ATOM 1179 O O . GLY A 1 152 ? -6.710 -7.308 -6.883 1.00 70.56 152 GLY A O 1
ATOM 1180 N N . THR A 1 153 ? -6.225 -5.716 -8.367 1.00 70.06 153 THR A N 1
ATOM 1181 C CA . THR A 1 153 ? -5.046 -5.259 -7.615 1.00 70.06 153 THR A CA 1
ATOM 1182 C C . THR A 1 153 ? -5.430 -4.530 -6.333 1.00 70.06 153 THR A C 1
ATOM 1184 O O . THR A 1 153 ? -4.791 -4.734 -5.307 1.00 70.06 153 THR A O 1
ATOM 1187 N N . VAL A 1 154 ? -6.522 -3.754 -6.344 1.00 75.88 154 VAL A N 1
ATOM 1188 C CA . VAL A 1 154 ? -7.056 -3.142 -5.112 1.00 75.88 154 VAL A CA 1
ATOM 1189 C C . VAL A 1 154 ? -7.405 -4.224 -4.090 1.00 75.88 154 VAL A C 1
ATOM 1191 O O . VAL A 1 154 ? -7.062 -4.094 -2.918 1.00 75.88 154 VAL A O 1
ATOM 1194 N N . ARG A 1 155 ? -8.009 -5.333 -4.539 1.00 79.62 155 ARG A N 1
ATOM 1195 C CA . ARG A 1 155 ? -8.274 -6.495 -3.682 1.00 79.62 155 ARG A CA 1
ATOM 1196 C C . ARG A 1 155 ? -6.986 -7.081 -3.100 1.00 79.62 155 ARG A C 1
ATOM 1198 O O . ARG A 1 155 ? -6.962 -7.352 -1.902 1.00 79.62 155 ARG A O 1
ATOM 1205 N N . MET A 1 156 ? -5.936 -7.259 -3.906 1.00 79.75 156 MET A N 1
ATOM 1206 C CA . MET A 1 156 ? -4.659 -7.807 -3.424 1.00 79.75 156 MET A CA 1
ATOM 1207 C C . MET A 1 156 ? -3.991 -6.926 -2.363 1.00 79.75 156 MET A C 1
ATOM 1209 O O . MET A 1 156 ? -3.333 -7.457 -1.481 1.00 79.75 156 MET A O 1
ATOM 1213 N N . LEU A 1 157 ? -4.191 -5.605 -2.408 1.00 82.00 157 LEU A N 1
ATOM 1214 C CA . LEU A 1 157 ? -3.643 -4.680 -1.410 1.00 82.00 157 LEU A CA 1
ATOM 1215 C C . LEU A 1 157 ? -4.503 -4.577 -0.153 1.00 82.00 157 LEU A C 1
ATOM 1217 O O . LEU A 1 157 ? -3.981 -4.546 0.957 1.00 82.00 157 LEU A O 1
ATOM 1221 N N . MET A 1 158 ? -5.825 -4.512 -0.314 1.00 83.06 158 MET A N 1
ATOM 1222 C CA . MET A 1 158 ? -6.738 -4.311 0.811 1.00 83.06 158 MET A CA 1
ATOM 1223 C C . MET A 1 158 ? -6.940 -5.586 1.635 1.00 83.06 158 MET A C 1
ATOM 1225 O O . MET A 1 158 ? -7.108 -5.493 2.847 1.00 83.06 158 MET A O 1
ATOM 1229 N N . THR A 1 159 ? -6.886 -6.775 1.022 1.00 86.06 159 THR A N 1
ATOM 1230 C CA . THR A 1 159 ? -7.121 -8.044 1.742 1.00 86.06 159 THR A CA 1
ATOM 1231 C C . THR A 1 159 ? -6.095 -8.275 2.865 1.00 86.06 159 THR A C 1
ATOM 1233 O O . THR A 1 159 ? -6.521 -8.473 4.001 1.00 86.06 159 THR A O 1
ATOM 1236 N N . PRO A 1 160 ? -4.768 -8.174 2.636 1.00 86.81 160 PRO A N 1
ATOM 1237 C CA . PRO A 1 160 ? -3.780 -8.319 3.710 1.00 86.81 160 PRO A CA 1
ATOM 1238 C C . PRO A 1 160 ? -3.923 -7.266 4.815 1.00 86.81 160 PRO A C 1
ATOM 1240 O O . PRO A 1 160 ? -3.699 -7.567 5.986 1.00 86.81 160 PRO A O 1
ATOM 1243 N N . VAL A 1 161 ? -4.342 -6.043 4.467 1.00 87.12 161 VAL A N 1
ATOM 1244 C CA . VAL A 1 161 ? -4.602 -4.978 5.449 1.00 87.12 161 VAL A CA 1
ATOM 1245 C C . VAL A 1 161 ? -5.761 -5.365 6.367 1.00 87.12 161 VAL A C 1
ATOM 1247 O O . VAL A 1 161 ? -5.619 -5.299 7.586 1.00 87.12 161 VAL A O 1
ATOM 1250 N N . PHE A 1 162 ? -6.881 -5.829 5.809 1.00 86.38 162 PHE A N 1
ATOM 1251 C CA . PHE A 1 162 ? -8.035 -6.247 6.608 1.00 86.38 162 PHE A CA 1
ATOM 1252 C C . PHE A 1 162 ? -7.777 -7.518 7.420 1.00 86.38 162 PHE A C 1
ATOM 1254 O O . PHE A 1 162 ? -8.271 -7.617 8.542 1.00 86.38 162 PHE A O 1
ATOM 1261 N N . VAL A 1 163 ? -6.976 -8.455 6.906 1.00 87.44 163 VAL A N 1
ATOM 1262 C CA . VAL A 1 163 ? -6.525 -9.628 7.672 1.00 87.44 163 VAL A CA 1
ATOM 1263 C C . VAL A 1 163 ? -5.655 -9.197 8.854 1.00 87.44 163 VAL A C 1
ATOM 1265 O O . VAL A 1 163 ? -5.872 -9.662 9.970 1.00 87.44 163 VAL A O 1
ATOM 1268 N N . SER A 1 164 ? -4.724 -8.262 8.647 1.00 87.69 164 SER A N 1
ATOM 1269 C CA . SER A 1 164 ? -3.919 -7.703 9.738 1.00 87.69 164 SER A CA 1
ATOM 1270 C C . SER A 1 164 ? -4.796 -7.031 10.802 1.00 87.69 164 SER A C 1
ATOM 1272 O O . SER A 1 164 ? -4.585 -7.235 11.996 1.00 87.69 164 SER A O 1
ATOM 1274 N N . TYR A 1 165 ? -5.840 -6.303 10.390 1.00 87.44 165 TYR A N 1
ATOM 1275 C CA . TYR A 1 165 ? -6.797 -5.708 11.330 1.00 87.44 165 TYR A CA 1
ATOM 1276 C C . TYR A 1 165 ? -7.558 -6.782 12.111 1.00 87.44 165 TYR A C 1
ATOM 1278 O O . TYR A 1 165 ? -7.663 -6.684 13.329 1.00 87.44 165 TYR A O 1
ATOM 1286 N N . LYS A 1 166 ? -8.029 -7.835 11.435 1.00 87.06 166 LYS A N 1
ATOM 1287 C CA . LYS A 1 166 ? -8.734 -8.963 12.059 1.00 87.06 166 LYS A CA 1
ATOM 1288 C C . LYS A 1 166 ? -7.917 -9.609 13.177 1.00 87.06 166 LYS A C 1
ATOM 1290 O O . LYS A 1 166 ? -8.457 -9.851 14.252 1.00 87.06 166 LYS A O 1
ATOM 1295 N N . VAL A 1 167 ? -6.634 -9.874 12.924 1.00 87.69 167 VAL A N 1
ATOM 1296 C CA . VAL A 1 167 ? -5.733 -10.507 13.899 1.00 87.69 167 VAL A CA 1
ATOM 1297 C C . VAL A 1 167 ? -5.458 -9.563 15.067 1.00 87.69 167 VAL A C 1
ATOM 1299 O O . VAL A 1 167 ? -5.769 -9.900 16.203 1.00 87.69 167 VAL A O 1
ATOM 1302 N N . GLN A 1 168 ? -4.967 -8.352 14.789 1.00 87.62 168 GLN A N 1
ATOM 1303 C CA . GLN A 1 168 ? -4.542 -7.426 15.842 1.00 87.62 168 GLN A CA 1
ATOM 1304 C C . GLN A 1 168 ? -5.697 -6.977 16.745 1.00 87.62 168 GLN A C 1
ATOM 1306 O O . GLN A 1 168 ? -5.551 -6.939 17.965 1.00 87.62 168 GLN A O 1
ATOM 1311 N N . PHE A 1 169 ? -6.855 -6.643 16.163 1.00 85.69 169 PHE A N 1
ATOM 1312 C CA . PHE A 1 169 ? -8.029 -6.289 16.958 1.00 85.69 169 PHE A CA 1
ATOM 1313 C C . PHE A 1 169 ? -8.638 -7.518 17.630 1.00 85.69 169 PHE A C 1
ATOM 1315 O O . PHE A 1 169 ? -9.069 -7.413 18.770 1.00 85.69 169 PHE A O 1
ATOM 1322 N N . GLY A 1 170 ? -8.634 -8.686 16.980 1.00 84.50 170 GLY A N 1
ATOM 1323 C CA . GLY A 1 170 ? -9.123 -9.925 17.583 1.00 84.50 170 GLY A CA 1
ATOM 1324 C C . GLY A 1 170 ? -8.379 -10.288 18.869 1.00 84.50 170 GLY A C 1
ATOM 1325 O O . GLY A 1 170 ? -9.019 -10.550 19.883 1.00 84.50 170 GLY A O 1
ATOM 1326 N N . GLU A 1 171 ? -7.046 -10.233 18.848 1.00 86.94 171 GLU A N 1
ATOM 1327 C CA . GLU A 1 171 ? -6.200 -10.440 20.033 1.00 86.94 171 GLU A CA 1
ATOM 1328 C C . GLU A 1 171 ? -6.457 -9.367 21.103 1.00 86.94 171 GLU A C 1
ATOM 1330 O O . GLU A 1 171 ? -6.650 -9.681 22.276 1.00 86.94 171 GLU A O 1
ATOM 1335 N N . ALA A 1 172 ? -6.558 -8.096 20.703 1.00 84.50 172 ALA A N 1
ATOM 1336 C CA . ALA A 1 172 ? -6.828 -7.001 21.633 1.00 84.50 172 ALA A CA 1
ATOM 1337 C C . ALA A 1 172 ? -8.193 -7.125 22.330 1.00 84.50 172 ALA A C 1
ATOM 1339 O O . ALA A 1 172 ? -8.280 -6.934 23.541 1.00 84.50 172 ALA A O 1
ATOM 1340 N N . PHE A 1 173 ? -9.253 -7.477 21.597 1.00 83.00 173 PHE A N 1
ATOM 1341 C CA . PHE A 1 173 ? -10.579 -7.713 22.175 1.00 83.00 173 PHE A CA 1
ATOM 1342 C C . PHE A 1 173 ? -10.609 -8.953 23.074 1.00 83.00 173 PHE A C 1
ATOM 1344 O O . PHE A 1 173 ? -11.410 -8.995 24.003 1.00 83.00 173 PHE A O 1
ATOM 1351 N N . GLN A 1 174 ? -9.766 -9.962 22.832 1.00 83.50 174 GLN A N 1
ATOM 1352 C CA . GLN A 1 174 ? -9.640 -11.105 23.742 1.00 83.50 174 GLN A CA 1
ATOM 1353 C C . GLN A 1 174 ? -9.001 -10.692 25.072 1.00 83.50 174 GLN A C 1
ATOM 1355 O O . GLN A 1 174 ? -9.535 -11.052 26.122 1.00 83.50 174 GLN A O 1
ATOM 1360 N N . GLU A 1 175 ? -7.924 -9.903 25.030 1.00 82.25 175 GLU A N 1
ATOM 1361 C CA . GLU A 1 175 ? -7.210 -9.424 26.222 1.00 82.25 175 GLU A CA 1
ATOM 1362 C C . GLU A 1 175 ? -8.028 -8.452 27.085 1.00 82.25 175 GLU A C 1
ATOM 1364 O O . GLU A 1 175 ? -7.920 -8.477 28.309 1.00 82.25 175 GLU A O 1
ATOM 1369 N N . VAL A 1 176 ? -8.831 -7.582 26.468 1.00 78.19 176 VAL A N 1
ATOM 1370 C CA . VAL A 1 176 ? -9.626 -6.589 27.201 1.00 78.19 176 VAL A CA 1
ATOM 1371 C C . VAL A 1 176 ? -10.942 -7.209 27.652 1.00 78.19 176 VAL A C 1
ATOM 1373 O O . VAL A 1 176 ? -11.763 -7.581 26.815 1.00 78.19 176 VAL A O 1
ATOM 1376 N N . ASP A 1 177 ? -11.169 -7.295 28.962 1.00 73.25 177 ASP A N 1
ATOM 1377 C CA . ASP A 1 177 ? -12.404 -7.834 29.536 1.00 73.25 177 ASP A CA 1
ATOM 1378 C C . ASP A 1 177 ? -13.214 -6.734 30.244 1.00 73.25 177 ASP A C 1
ATOM 1380 O O . ASP A 1 177 ? -12.878 -6.362 31.372 1.00 73.25 177 ASP A O 1
ATOM 1384 N N . PRO A 1 178 ? -14.236 -6.151 29.584 1.00 69.88 178 PRO A N 1
ATOM 1385 C CA . PRO A 1 178 ? -15.098 -5.160 30.219 1.00 69.88 178 PRO A CA 1
ATOM 1386 C C . PRO A 1 178 ? -15.938 -5.827 31.312 1.00 69.88 178 PRO A C 1
ATOM 1388 O O . PRO A 1 178 ? -16.540 -6.880 31.088 1.00 69.88 178 PRO A O 1
ATOM 1391 N N . LYS A 1 179 ? -15.989 -5.212 32.498 1.00 69.31 179 LYS A N 1
ATOM 1392 C CA . LYS A 1 179 ? -16.742 -5.754 33.641 1.00 69.31 179 LYS A CA 1
ATOM 1393 C C . LYS A 1 179 ? -18.225 -5.408 33.560 1.00 69.31 179 LYS A C 1
ATOM 1395 O O . LYS A 1 179 ? -19.049 -6.119 34.129 1.00 69.31 179 LYS A O 1
ATOM 1400 N N . THR A 1 180 ? -18.567 -4.325 32.862 1.00 73.44 180 THR A N 1
ATOM 1401 C CA . THR A 1 180 ? -19.944 -3.851 32.704 1.00 73.44 180 THR A CA 1
ATOM 1402 C C . THR A 1 180 ? -20.551 -4.244 31.356 1.00 73.44 180 THR A C 1
ATOM 1404 O O . THR A 1 180 ? -19.879 -4.284 30.322 1.00 73.44 180 THR A O 1
ATOM 1407 N N . GLU A 1 181 ? -21.869 -4.474 31.339 1.00 74.06 181 GLU A N 1
ATOM 1408 C CA . GLU A 1 181 ? -22.621 -4.653 30.088 1.00 74.06 181 GLU A CA 1
ATOM 1409 C C . GLU A 1 181 ? -22.521 -3.410 29.189 1.00 74.06 181 GLU A C 1
ATOM 1411 O O . GLU A 1 181 ? -22.379 -3.540 27.976 1.00 74.06 181 GLU A O 1
ATOM 1416 N N . SER A 1 182 ? -22.474 -2.212 29.787 1.00 73.69 182 SER A N 1
ATOM 1417 C CA . SER A 1 182 ? -22.306 -0.952 29.054 1.00 73.69 182 SER A CA 1
ATOM 1418 C C . SER A 1 182 ? -20.978 -0.879 28.294 1.00 73.69 182 SER A C 1
ATOM 1420 O O . SER A 1 182 ? -20.956 -0.387 27.166 1.00 73.69 182 SER A O 1
ATOM 1422 N N . GLY A 1 183 ? -19.875 -1.365 28.875 1.00 74.62 183 GLY A N 1
ATOM 1423 C CA . GLY A 1 183 ? -18.579 -1.393 28.193 1.00 74.62 183 GLY A CA 1
ATOM 1424 C C . GLY A 1 183 ? -18.552 -2.368 27.024 1.00 74.62 183 GLY A C 1
ATOM 1425 O O . GLY A 1 183 ? -17.983 -2.081 25.968 1.00 74.62 183 GLY A O 1
ATOM 1426 N N . ARG A 1 184 ? -19.256 -3.494 27.166 1.00 74.44 184 ARG A N 1
ATOM 1427 C CA . ARG A 1 184 ? -19.415 -4.475 26.092 1.00 74.44 184 ARG A CA 1
ATOM 1428 C C . ARG A 1 184 ? -20.274 -3.946 24.941 1.00 74.44 184 ARG A C 1
ATOM 1430 O O . ARG A 1 184 ? -19.913 -4.138 23.780 1.00 74.44 184 ARG A O 1
ATOM 1437 N N . ASP A 1 185 ? -21.378 -3.272 25.248 1.00 79.38 185 ASP A N 1
ATOM 1438 C CA . ASP A 1 185 ? -22.230 -2.640 24.237 1.00 79.38 185 ASP A CA 1
ATOM 1439 C C . ASP A 1 185 ? -21.473 -1.534 23.490 1.00 79.38 185 ASP A C 1
ATOM 1441 O O . ASP A 1 185 ? -21.614 -1.402 22.275 1.00 79.38 185 ASP A O 1
ATOM 1445 N N . SER A 1 186 ? -20.594 -0.804 24.184 1.00 80.81 186 SER A N 1
ATOM 1446 C CA . SER A 1 186 ? -19.711 0.194 23.572 1.00 80.81 186 SER A CA 1
ATOM 1447 C C . SER A 1 186 ? -18.697 -0.438 22.601 1.00 80.81 186 SER A C 1
ATOM 1449 O O . SER A 1 186 ? -18.550 0.024 21.467 1.00 80.81 186 SER A O 1
ATOM 1451 N N . MET A 1 187 ? -18.074 -1.569 22.970 1.00 81.31 187 MET A N 1
ATOM 1452 C CA . MET A 1 187 ? -17.222 -2.348 22.051 1.00 81.31 187 MET A CA 1
ATOM 1453 C C . MET A 1 187 ? -17.983 -2.831 20.813 1.00 81.31 187 MET A C 1
ATOM 1455 O O . MET A 1 187 ? -17.453 -2.812 19.700 1.00 81.31 187 MET A O 1
ATOM 1459 N N . LEU A 1 188 ? -19.221 -3.290 20.999 1.00 82.44 188 LEU A N 1
ATOM 1460 C CA . LEU A 1 188 ? -20.053 -3.772 19.902 1.00 82.44 188 LEU A CA 1
ATOM 1461 C C . LEU A 1 188 ? -20.425 -2.620 18.957 1.00 82.44 188 LEU A C 1
ATOM 1463 O O . LEU A 1 188 ? -20.323 -2.775 17.742 1.00 82.44 188 LEU A O 1
ATOM 1467 N N . HIS A 1 189 ? -20.735 -1.446 19.508 1.00 84.12 189 HIS A N 1
ATOM 1468 C CA . HIS A 1 189 ? -21.011 -0.233 18.742 1.00 84.12 189 HIS A CA 1
ATOM 1469 C C . HIS A 1 189 ? -19.797 0.238 17.917 1.00 84.12 189 HIS A C 1
ATOM 1471 O O . HIS A 1 189 ? -19.948 0.658 16.765 1.00 84.12 189 HIS A O 1
ATOM 1477 N N . ASP A 1 190 ? -18.579 0.118 18.458 1.00 84.19 190 ASP A N 1
ATOM 1478 C CA . ASP A 1 190 ? -17.344 0.389 17.711 1.00 84.19 190 ASP A CA 1
ATOM 1479 C C . ASP A 1 190 ? -17.195 -0.554 16.502 1.00 84.19 190 ASP A C 1
ATOM 1481 O O . ASP A 1 190 ? -16.900 -0.110 15.385 1.00 84.19 190 ASP A O 1
ATOM 1485 N N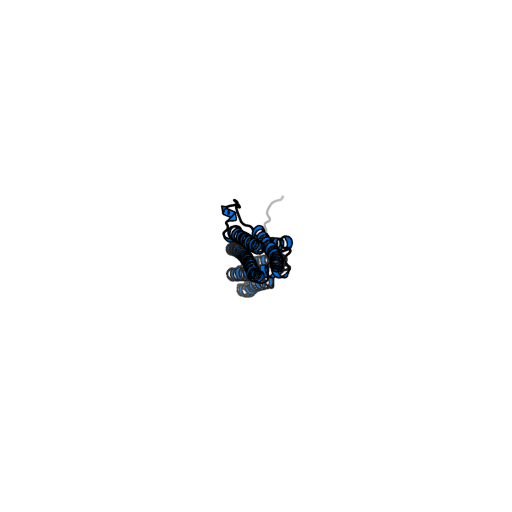 . VAL A 1 191 ? -17.430 -1.858 16.688 1.00 85.31 191 VAL A N 1
ATOM 1486 C CA . VAL A 1 191 ? -17.329 -2.847 15.601 1.00 85.31 191 VAL A CA 1
ATOM 1487 C C . VAL A 1 191 ? -18.437 -2.666 14.560 1.00 85.31 191 VAL A C 1
ATOM 1489 O O . VAL A 1 191 ? -18.156 -2.743 13.363 1.00 85.31 191 VAL A O 1
ATOM 1492 N N . GLU A 1 192 ? -19.660 -2.328 14.968 1.00 85.69 192 GLU A N 1
ATOM 1493 C CA . GLU A 1 192 ? -20.746 -1.977 14.044 1.00 85.69 192 GLU A CA 1
ATOM 1494 C C . GLU A 1 192 ? -20.410 -0.726 13.222 1.00 85.69 192 GLU A C 1
ATOM 1496 O O . GLU A 1 192 ? -20.650 -0.678 12.010 1.00 85.69 192 GLU A O 1
ATOM 1501 N N . HIS A 1 193 ? -19.792 0.287 13.842 1.00 84.69 193 HIS A N 1
ATOM 1502 C CA . HIS A 1 193 ? -19.315 1.458 13.113 1.00 84.69 193 HIS A CA 1
ATOM 1503 C C . HIS A 1 193 ? -18.265 1.070 12.065 1.00 84.69 193 HIS A C 1
ATOM 1505 O O . HIS A 1 193 ? -18.349 1.498 10.908 1.00 84.69 193 HIS A O 1
ATOM 1511 N N . PHE A 1 194 ? -17.304 0.229 12.446 1.00 85.50 194 PHE A N 1
ATOM 1512 C CA . PHE A 1 194 ? -16.279 -0.294 11.548 1.00 85.50 194 PHE A CA 1
ATOM 1513 C C . PHE A 1 194 ? -16.885 -1.074 10.372 1.00 85.50 194 PHE A C 1
ATOM 1515 O O . PHE A 1 194 ? -16.556 -0.804 9.215 1.00 85.50 194 PHE A O 1
ATOM 1522 N N . GLU A 1 195 ? -17.827 -1.977 10.636 1.00 86.12 195 GLU A N 1
ATOM 1523 C CA . GLU A 1 195 ? -18.504 -2.770 9.609 1.00 86.12 195 GLU A CA 1
ATOM 1524 C C . GLU A 1 195 ? -19.373 -1.903 8.689 1.00 86.12 195 GLU A C 1
ATOM 1526 O O . GLU A 1 195 ? -19.294 -2.018 7.465 1.00 86.12 195 GLU A O 1
ATOM 1531 N N . SER A 1 196 ? -20.133 -0.954 9.239 1.00 86.06 196 SER A N 1
ATOM 1532 C CA . SER A 1 196 ? -20.985 -0.065 8.438 1.00 86.06 196 SER A CA 1
ATOM 1533 C C . SER A 1 196 ? -20.183 0.774 7.433 1.00 86.06 196 SER A C 1
ATOM 1535 O O . SER A 1 196 ? -20.645 1.037 6.316 1.00 86.06 196 SER A O 1
ATOM 1537 N N . LYS A 1 197 ? -18.965 1.189 7.812 1.00 83.44 197 LYS A N 1
ATOM 1538 C CA . LYS A 1 197 ? -18.080 2.010 6.979 1.00 83.44 197 LYS A CA 1
ATOM 1539 C C . LYS A 1 197 ? -17.265 1.182 6.003 1.00 83.44 197 LYS A C 1
ATOM 1541 O O . LYS A 1 197 ? -17.101 1.599 4.855 1.00 83.44 197 LYS A O 1
ATOM 1546 N N . LEU A 1 198 ? -16.729 0.049 6.451 1.00 84.19 198 LEU A N 1
ATOM 1547 C CA . LEU A 1 198 ? -15.732 -0.702 5.695 1.00 84.19 198 LEU A CA 1
ATOM 1548 C C . LEU A 1 198 ? -16.281 -1.980 5.046 1.00 84.19 198 LEU A C 1
ATOM 1550 O O . LEU A 1 198 ? -15.678 -2.464 4.092 1.00 84.19 198 LEU A O 1
ATOM 1554 N N . GLY A 1 199 ? -17.452 -2.465 5.463 1.00 79.69 199 GLY A N 1
ATOM 1555 C CA . GLY A 1 199 ? -18.062 -3.715 4.995 1.00 79.69 199 GLY A CA 1
ATOM 1556 C C . GLY A 1 199 ? -18.340 -3.772 3.495 1.00 79.69 199 GLY A C 1
ATOM 1557 O O . GLY A 1 199 ? -18.270 -4.829 2.875 1.00 79.69 199 GLY A O 1
ATOM 1558 N N . LYS A 1 200 ? -18.584 -2.617 2.867 1.00 81.00 200 LYS A N 1
ATOM 1559 C CA . LYS A 1 200 ? -18.805 -2.517 1.413 1.00 81.00 200 LYS A CA 1
ATOM 1560 C C . LYS A 1 200 ? -17.506 -2.455 0.602 1.00 81.00 200 LYS A C 1
ATOM 1562 O O . LYS A 1 200 ? -17.560 -2.404 -0.627 1.00 81.00 200 LYS A O 1
ATOM 1567 N N . MET A 1 201 ? -16.345 -2.397 1.256 1.00 80.25 201 MET A N 1
ATOM 1568 C CA . MET A 1 201 ? -15.062 -2.269 0.570 1.00 80.25 201 MET A CA 1
ATOM 1569 C C . MET A 1 201 ? -14.524 -3.614 0.092 1.00 80.25 201 MET A C 1
ATOM 1571 O O . MET A 1 201 ? -14.695 -4.665 0.710 1.00 80.25 201 MET A O 1
ATOM 1575 N N . VAL A 1 202 ? -13.824 -3.574 -1.040 1.00 74.44 202 VAL A N 1
ATOM 1576 C CA . VAL A 1 202 ? -13.246 -4.772 -1.647 1.00 74.44 202 VAL A CA 1
ATOM 1577 C C . VAL A 1 202 ? -12.130 -5.311 -0.753 1.00 74.44 202 VAL A C 1
ATOM 1579 O O . VAL A 1 202 ? -11.168 -4.605 -0.467 1.00 74.44 202 VAL A O 1
ATOM 1582 N N . GLY A 1 203 ? -12.244 -6.581 -0.359 1.00 72.75 203 GLY A N 1
ATOM 1583 C CA . GLY A 1 203 ? -11.263 -7.261 0.492 1.00 72.75 203 GLY A CA 1
ATOM 1584 C C . GLY A 1 203 ? -11.600 -7.261 1.985 1.00 72.75 203 GLY A C 1
ATOM 1585 O O . GLY A 1 203 ? -10.840 -7.855 2.737 1.00 72.75 203 GLY A O 1
ATOM 1586 N N . PHE A 1 204 ? -12.719 -6.649 2.406 1.00 77.25 204 PHE A N 1
ATOM 1587 C CA . PHE A 1 204 ? -13.142 -6.629 3.815 1.00 77.25 204 PHE A CA 1
ATOM 1588 C C . PHE A 1 204 ? -13.422 -8.030 4.382 1.00 77.25 204 PHE A C 1
ATOM 1590 O O . PHE A 1 204 ? -13.102 -8.302 5.535 1.00 77.25 204 PHE A O 1
ATOM 1597 N N . GLY A 1 205 ? -13.959 -8.930 3.553 1.00 79.06 205 GLY A N 1
ATOM 1598 C CA . GLY A 1 205 ? -14.188 -10.323 3.937 1.00 79.06 205 GLY A CA 1
ATOM 1599 C C . GLY A 1 205 ? -15.103 -10.445 5.156 1.00 79.06 205 GLY A C 1
ATOM 1600 O O . GLY A 1 205 ? -16.120 -9.763 5.233 1.00 79.06 205 GLY A O 1
ATOM 1601 N N . ASP A 1 206 ? -14.713 -11.308 6.091 1.00 81.75 206 ASP A N 1
ATOM 1602 C CA . ASP A 1 206 ? -15.442 -11.653 7.317 1.00 81.75 206 ASP A CA 1
ATOM 1603 C C . ASP A 1 206 ? -14.900 -10.927 8.567 1.00 81.75 206 ASP A C 1
ATOM 1605 O O . ASP A 1 206 ? -15.182 -11.327 9.698 1.00 81.75 206 ASP A O 1
ATOM 1609 N N . THR A 1 207 ? -14.088 -9.875 8.398 1.00 80.25 207 THR A N 1
ATOM 1610 C CA . THR A 1 207 ? -13.420 -9.208 9.527 1.00 80.25 207 THR A CA 1
ATOM 1611 C C . THR A 1 207 ? -14.420 -8.638 10.539 1.00 80.25 207 THR A C 1
ATOM 1613 O O . THR A 1 207 ? -14.219 -8.807 11.739 1.00 80.25 207 THR A O 1
ATOM 1616 N N . GLY A 1 208 ? -15.514 -8.016 10.082 1.00 78.81 208 GLY A N 1
ATOM 1617 C CA . GLY A 1 208 ? -16.568 -7.492 10.968 1.00 78.81 208 GLY A CA 1
ATOM 1618 C C . GLY A 1 208 ? -17.295 -8.592 11.751 1.00 78.81 208 GLY A C 1
ATOM 1619 O O . GLY A 1 208 ? -17.416 -8.514 12.976 1.00 78.81 208 GLY A O 1
ATOM 1620 N N . GLU A 1 209 ? -17.685 -9.670 11.066 1.00 82.62 209 GLU A N 1
ATOM 1621 C CA . GLU A 1 209 ? -18.372 -10.817 11.673 1.00 82.62 209 GLU A CA 1
ATOM 1622 C C . GLU A 1 209 ? -17.501 -11.517 12.726 1.00 82.62 209 GLU A C 1
ATOM 1624 O O . GLU A 1 209 ? -17.980 -11.878 13.804 1.00 82.62 209 GLU A O 1
ATOM 1629 N N . TYR A 1 210 ? -16.203 -11.668 12.450 1.00 83.25 210 TYR A N 1
ATOM 1630 C CA . TYR A 1 210 ? -15.252 -12.285 13.372 1.00 83.25 210 TYR A CA 1
ATOM 1631 C C . TYR A 1 210 ? -15.071 -11.478 14.661 1.00 83.25 210 TYR A C 1
ATOM 1633 O O . TYR A 1 210 ? -15.155 -12.043 15.753 1.00 83.25 210 TYR A O 1
ATOM 1641 N N . LEU A 1 211 ? -14.868 -10.161 14.551 1.00 82.62 211 LEU A N 1
ATOM 1642 C CA . LEU A 1 211 ? -14.727 -9.288 15.722 1.00 82.62 211 LEU A CA 1
ATOM 1643 C C . LEU A 1 211 ? -16.024 -9.259 16.543 1.00 82.62 211 LEU A C 1
ATOM 1645 O O . LEU A 1 211 ? -15.991 -9.399 17.767 1.00 82.62 211 LEU A O 1
ATOM 1649 N N . THR A 1 212 ? -17.173 -9.203 15.867 1.00 84.31 212 THR A N 1
ATOM 1650 C CA . THR A 1 212 ? -18.492 -9.285 16.508 1.00 84.31 212 THR A CA 1
ATOM 1651 C C . THR A 1 212 ? -18.670 -10.602 17.266 1.00 84.31 212 THR A C 1
ATOM 1653 O O . THR A 1 212 ? -19.187 -10.613 18.385 1.00 84.31 212 THR A O 1
ATOM 1656 N N . LYS A 1 213 ? -18.219 -11.728 16.696 1.00 85.62 213 LYS A N 1
ATOM 1657 C CA . LYS A 1 213 ? -18.287 -13.045 17.344 1.00 85.62 213 LYS A CA 1
ATOM 1658 C C . LYS A 1 213 ? -17.422 -13.116 18.604 1.00 85.62 213 LYS A C 1
ATOM 1660 O O . LYS A 1 213 ? -17.878 -13.683 19.596 1.00 85.62 213 LYS A O 1
ATOM 1665 N N . ILE A 1 214 ? -16.224 -12.523 18.594 1.00 81.94 214 ILE A N 1
ATOM 1666 C CA . ILE A 1 214 ? -15.356 -12.453 19.782 1.00 81.94 214 ILE A CA 1
ATOM 1667 C C . ILE A 1 214 ? -16.066 -11.695 20.908 1.00 81.94 214 ILE A C 1
ATOM 1669 O O . ILE A 1 214 ? -16.196 -12.226 22.010 1.00 81.94 214 ILE A O 1
ATOM 1673 N N . ILE A 1 215 ? -16.612 -10.511 20.623 1.00 79.25 215 ILE A N 1
ATOM 1674 C CA . ILE A 1 215 ? -17.296 -9.690 21.636 1.00 79.25 215 ILE A CA 1
ATOM 1675 C C . ILE A 1 215 ? -18.559 -10.392 22.158 1.00 79.25 215 ILE A C 1
ATOM 1677 O O . ILE A 1 215 ? -18.804 -10.422 23.363 1.00 79.25 215 ILE A O 1
ATOM 1681 N N . LYS A 1 216 ? -19.349 -11.023 21.278 1.00 80.00 216 LYS A N 1
ATOM 1682 C CA . LYS A 1 216 ? -20.540 -11.789 21.687 1.00 80.00 216 LYS A CA 1
ATOM 1683 C C . LYS A 1 216 ? -20.192 -13.022 22.520 1.00 80.00 216 LYS A C 1
ATOM 1685 O O . LYS A 1 216 ? -20.940 -13.352 23.431 1.00 80.00 216 LYS A O 1
ATOM 1690 N N . SER A 1 217 ? -19.061 -13.684 22.271 1.00 76.75 217 SER A N 1
ATOM 1691 C CA . SER A 1 217 ? -18.641 -14.834 23.086 1.00 76.75 217 SER A CA 1
ATOM 1692 C C . SER A 1 217 ? -18.337 -14.462 24.544 1.00 76.75 217 SER A C 1
ATOM 1694 O O . SER A 1 217 ? -18.548 -15.281 25.436 1.00 76.75 217 SER A O 1
ATOM 1696 N N . LYS A 1 218 ? -17.962 -13.202 24.812 1.00 68.56 218 LYS A N 1
ATOM 1697 C CA . LYS A 1 218 ? -17.775 -12.685 26.177 1.00 68.56 218 LYS A CA 1
ATOM 1698 C C . LYS A 1 218 ? -19.086 -12.519 26.956 1.00 68.56 218 LYS A C 1
ATOM 1700 O O . LYS A 1 218 ? -19.072 -12.633 28.176 1.00 68.56 218 LYS A O 1
ATOM 1705 N N . GLN A 1 219 ? -20.227 -12.367 26.271 1.00 58.09 219 GLN A N 1
ATOM 1706 C CA . GLN A 1 219 ? -21.562 -12.342 26.896 1.00 58.09 219 GLN A CA 1
ATOM 1707 C C . GLN A 1 219 ? -21.868 -13.616 27.689 1.00 58.09 219 GLN A C 1
ATOM 1709 O O . GLN A 1 219 ? -22.505 -13.556 28.736 1.00 58.09 219 GLN A O 1
ATOM 1714 N N . ALA A 1 220 ? -21.426 -14.773 27.192 1.00 49.28 220 ALA A N 1
ATOM 1715 C CA . ALA A 1 220 ? -21.683 -16.052 27.848 1.00 49.28 220 ALA A CA 1
ATOM 1716 C C . ALA A 1 220 ? -20.865 -16.224 29.144 1.00 49.28 220 ALA A C 1
ATOM 1718 O O . ALA A 1 220 ? -21.273 -16.980 30.019 1.00 49.28 220 ALA A O 1
ATOM 1719 N N . SER A 1 221 ? -19.740 -15.510 29.275 1.00 47.28 221 SER A N 1
ATOM 1720 C CA . SER A 1 221 ? -18.875 -15.528 30.462 1.00 47.28 221 SER A CA 1
ATOM 1721 C C . SER A 1 221 ? -19.418 -14.626 31.577 1.00 47.28 221 SER A C 1
ATOM 1723 O O . SER A 1 221 ? -19.540 -15.054 32.724 1.00 47.28 221 SER A O 1
ATOM 1725 N N . THR A 1 222 ? -19.828 -13.395 31.248 1.00 42.66 222 THR A N 1
ATOM 1726 C CA . THR A 1 222 ? -20.312 -12.423 32.245 1.00 42.66 222 THR A CA 1
ATOM 1727 C C . THR A 1 222 ? -21.723 -12.722 32.755 1.00 42.66 222 THR A C 1
ATOM 1729 O O . THR A 1 222 ? -22.021 -12.438 33.914 1.00 42.66 222 THR A O 1
ATOM 1732 N N . ALA A 1 223 ? -22.570 -13.388 31.960 1.00 42.69 223 ALA A N 1
ATOM 1733 C CA . ALA A 1 223 ? -23.893 -13.843 32.401 1.00 42.69 223 ALA A CA 1
ATOM 1734 C C . ALA A 1 223 ? -23.842 -14.904 33.524 1.00 42.69 223 ALA A C 1
ATOM 1736 O O . ALA A 1 223 ? -24.845 -15.126 34.198 1.00 42.69 223 ALA A O 1
ATOM 1737 N N . SER A 1 224 ? -22.687 -15.541 33.759 1.00 38.41 224 SER A N 1
ATOM 1738 C CA . SER A 1 224 ? -22.504 -16.510 34.849 1.00 38.41 224 SER A CA 1
ATOM 1739 C C . SER A 1 224 ? -22.057 -15.876 36.176 1.00 38.41 224 SER A C 1
ATOM 1741 O O . SER A 1 224 ? -21.911 -16.598 37.162 1.00 38.41 224 SER A O 1
ATOM 1743 N N . ALA A 1 225 ? -21.828 -14.558 36.223 1.00 38.41 225 ALA A N 1
ATOM 1744 C CA . ALA A 1 225 ? -21.302 -13.857 37.399 1.00 38.41 225 ALA A CA 1
ATOM 1745 C C . ALA A 1 225 ? -22.233 -12.751 37.927 1.00 38.41 225 ALA A C 1
ATOM 1747 O O . ALA A 1 225 ? -21.767 -11.809 38.563 1.00 38.41 225 ALA A O 1
ATOM 1748 N N . ALA A 1 226 ? -23.545 -12.857 37.702 1.00 36.12 226 ALA A N 1
ATOM 1749 C CA . ALA A 1 226 ? -24.513 -12.061 38.451 1.00 36.12 226 ALA A CA 1
ATOM 1750 C C . ALA A 1 226 ? -24.728 -12.706 39.837 1.00 36.12 226 ALA A C 1
ATOM 1752 O O . ALA A 1 226 ? -25.218 -13.838 39.900 1.00 36.12 226 ALA A O 1
ATOM 1753 N N . PRO A 1 227 ? -24.392 -12.043 40.962 1.00 40.59 227 PRO A N 1
ATOM 1754 C CA . PRO A 1 227 ? -24.869 -12.477 42.264 1.00 40.59 227 PRO A CA 1
ATOM 1755 C C . PRO A 1 227 ? -26.387 -12.323 42.265 1.00 40.59 227 PRO A C 1
ATOM 1757 O O . PRO A 1 227 ? -26.906 -11.246 41.969 1.00 40.59 227 PRO A O 1
ATOM 1760 N N . ALA A 1 228 ? -27.080 -13.416 42.573 1.00 39.34 228 ALA A N 1
ATOM 1761 C CA . ALA A 1 228 ? -28.513 -13.442 42.793 1.00 39.34 228 ALA A CA 1
ATOM 1762 C C . ALA A 1 228 ? -28.923 -12.267 43.693 1.00 39.34 228 ALA A C 1
ATOM 1764 O O . ALA A 1 228 ? -28.510 -12.177 44.850 1.00 39.34 228 ALA A O 1
ATOM 1765 N N . ALA A 1 229 ? -29.718 -11.356 43.135 1.00 38.50 229 ALA A N 1
ATOM 1766 C CA . ALA A 1 229 ? -30.431 -10.358 43.904 1.00 38.50 229 ALA A CA 1
ATOM 1767 C C . ALA A 1 229 ? -31.331 -11.100 44.901 1.00 38.50 229 ALA A C 1
ATOM 1769 O O . ALA A 1 229 ? -32.235 -11.833 44.502 1.00 38.50 229 ALA A O 1
ATOM 1770 N N . ALA A 1 230 ? -31.041 -10.950 46.192 1.00 37.75 230 ALA A N 1
ATOM 1771 C CA . ALA A 1 230 ? -31.922 -11.406 47.251 1.00 37.75 230 ALA A CA 1
ATOM 1772 C C . ALA A 1 230 ? -33.208 -10.567 47.206 1.00 37.75 230 ALA A C 1
ATOM 1774 O O . ALA A 1 230 ? -33.180 -9.352 47.411 1.00 37.75 230 ALA A O 1
ATOM 1775 N N . GLU A 1 231 ? -34.319 -11.228 46.893 1.00 35.75 231 GLU A N 1
ATOM 1776 C CA . GLU A 1 231 ? -35.670 -10.703 47.064 1.00 35.75 231 GLU A CA 1
ATOM 1777 C C . GLU A 1 231 ? -35.953 -10.371 48.544 1.00 35.75 231 GLU A C 1
ATOM 1779 O O . GLU A 1 231 ? -35.388 -11.000 49.445 1.00 35.75 231 GLU A O 1
ATOM 1784 N N . PRO A 1 232 ? -36.834 -9.394 48.824 1.00 38.62 232 PRO A N 1
ATOM 1785 C CA . PRO A 1 232 ? -37.155 -8.983 50.181 1.00 38.62 232 PRO A CA 1
ATOM 1786 C C . PRO A 1 232 ? -38.170 -9.947 50.815 1.00 38.62 232 PRO A C 1
ATOM 1788 O O . PRO A 1 232 ? -39.303 -10.075 50.347 1.00 38.62 232 PRO A O 1
ATOM 1791 N N . GLU A 1 233 ? -37.795 -10.590 51.924 1.00 34.16 233 GLU A N 1
ATOM 1792 C CA . GLU A 1 233 ? -38.745 -11.305 52.780 1.00 34.16 233 GLU A CA 1
ATOM 1793 C C . GLU A 1 233 ? -39.690 -10.310 53.469 1.00 34.16 233 GLU A C 1
ATOM 1795 O O . GLU A 1 233 ? -39.298 -9.502 54.313 1.00 34.16 233 GLU A O 1
ATOM 1800 N N . LYS A 1 234 ? -40.976 -10.405 53.121 1.00 34.81 234 LYS A N 1
ATOM 1801 C CA . LYS A 1 234 ? -42.080 -9.861 53.911 1.00 34.81 234 LYS A CA 1
ATOM 1802 C C . LYS A 1 234 ? -42.156 -10.601 55.247 1.00 34.81 234 LYS A C 1
ATOM 1804 O O . LYS A 1 234 ? -42.302 -11.822 55.264 1.00 34.81 234 LYS A O 1
ATOM 1809 N N . LYS A 1 235 ? -42.186 -9.859 56.353 1.00 36.44 235 LYS A N 1
ATOM 1810 C CA . LYS A 1 235 ? -42.715 -10.355 57.626 1.00 36.44 235 LYS A CA 1
ATOM 1811 C C . LYS A 1 235 ? -43.709 -9.350 58.198 1.00 36.44 235 LYS A C 1
ATOM 1813 O O . LYS A 1 235 ? -43.332 -8.292 58.688 1.00 36.44 235 LYS A O 1
ATOM 1818 N N . ASP A 1 236 ? -44.981 -9.715 58.097 1.00 34.12 236 ASP A N 1
ATOM 1819 C CA . ASP A 1 236 ? -46.079 -9.161 58.880 1.00 34.12 236 ASP A CA 1
ATOM 1820 C C . ASP A 1 236 ? -45.847 -9.429 60.373 1.00 34.12 236 ASP A C 1
ATOM 1822 O O . ASP A 1 236 ? -45.608 -10.572 60.771 1.00 34.12 236 ASP A O 1
ATOM 1826 N N . THR A 1 237 ? -45.957 -8.400 61.217 1.00 33.88 237 THR A N 1
ATOM 1827 C CA . THR A 1 237 ? -46.516 -8.526 62.579 1.00 33.88 237 THR A CA 1
ATOM 1828 C C . THR A 1 237 ? -46.975 -7.160 63.107 1.00 33.88 237 THR A C 1
ATOM 1830 O O . THR A 1 237 ? -46.218 -6.377 63.664 1.00 33.88 237 THR A O 1
ATOM 1833 N N . GLU A 1 238 ? -48.232 -6.855 62.798 1.00 32.00 238 GLU A N 1
ATOM 1834 C CA . GLU A 1 238 ? -49.311 -6.424 63.697 1.00 32.00 238 GLU A CA 1
ATOM 1835 C C . GLU A 1 238 ? -49.009 -5.656 65.018 1.00 32.00 238 GLU A C 1
ATOM 1837 O O . GLU A 1 238 ? -48.356 -6.158 65.927 1.00 32.00 238 GLU A O 1
ATOM 1842 N N . LYS A 1 239 ? -49.710 -4.509 65.144 1.00 31.19 239 LYS A N 1
ATOM 1843 C CA . LYS A 1 239 ? -50.207 -3.790 66.347 1.00 31.19 239 LYS A CA 1
ATOM 184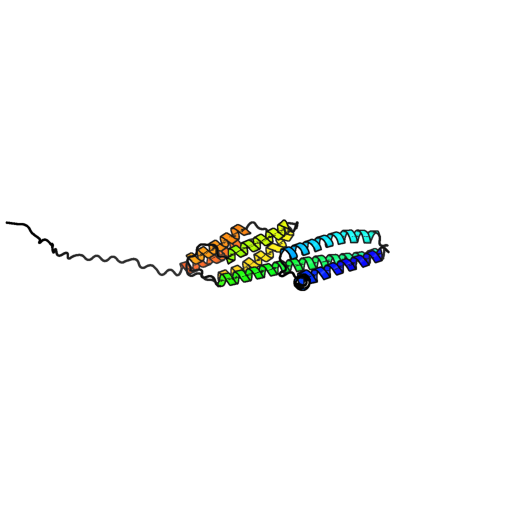4 C C . LYS A 1 239 ? -49.197 -3.174 67.328 1.00 31.19 239 LYS A C 1
ATOM 1846 O O . LYS A 1 239 ? -48.572 -3.856 68.125 1.00 31.19 239 LYS A O 1
ATOM 1851 N N . THR A 1 240 ? -49.243 -1.842 67.451 1.00 30.48 240 THR A N 1
ATOM 1852 C CA . THR A 1 240 ? -49.988 -1.133 68.523 1.00 30.48 240 THR A CA 1
ATOM 1853 C C . THR A 1 240 ? -49.998 0.368 68.201 1.00 30.48 240 THR A C 1
ATOM 1855 O O . THR A 1 240 ? -48.974 1.032 68.317 1.00 30.48 240 THR A O 1
ATOM 1858 N N . ALA A 1 241 ? -51.148 0.906 67.789 1.00 33.09 241 ALA A N 1
ATOM 1859 C CA . ALA A 1 241 ? -51.390 2.345 67.746 1.00 33.09 241 ALA A CA 1
ATOM 1860 C C . ALA A 1 241 ? -51.984 2.758 69.099 1.00 33.09 241 ALA A C 1
ATOM 1862 O O . ALA A 1 241 ? -53.038 2.254 69.486 1.00 33.09 241 ALA A O 1
ATOM 1863 N N . LYS A 1 242 ? -51.286 3.633 69.826 1.00 36.81 242 LYS A N 1
ATOM 1864 C CA . LYS A 1 242 ? -51.871 4.445 70.892 1.00 36.81 242 LYS A CA 1
ATOM 1865 C C . LYS A 1 242 ? -52.098 5.837 70.321 1.00 36.81 242 LYS A C 1
ATOM 1867 O O . LYS A 1 242 ? -51.160 6.465 69.841 1.00 36.81 242 LYS A O 1
ATOM 1872 N N . GLU A 1 243 ? -53.361 6.240 70.350 1.00 33.22 243 GLU A N 1
ATOM 1873 C CA . GLU A 1 243 ? -53.827 7.616 70.230 1.00 33.22 243 GLU A CA 1
ATOM 1874 C C . GLU A 1 243 ? -53.113 8.509 71.247 1.00 33.22 243 GLU A C 1
ATOM 1876 O O . GLU A 1 243 ? -53.114 8.210 72.439 1.00 33.22 243 GLU A O 1
ATOM 1881 N N . GLU A 1 244 ? -52.577 9.631 70.778 1.00 35.75 244 GLU A N 1
ATOM 1882 C CA . GLU A 1 244 ? -52.480 10.856 71.566 1.00 35.75 244 GLU A CA 1
ATOM 1883 C C . GLU A 1 244 ? -52.837 12.017 70.634 1.00 35.75 244 GLU A C 1
ATOM 1885 O O . GLU A 1 244 ? -52.108 12.375 69.710 1.00 35.75 244 GLU A O 1
ATOM 1890 N N . THR A 1 245 ? -54.058 12.506 70.827 1.00 33.88 245 THR A N 1
ATOM 1891 C CA . THR A 1 245 ? -54.694 13.593 70.094 1.00 33.88 245 THR A CA 1
ATOM 1892 C C . THR A 1 245 ? -54.242 14.914 70.705 1.00 33.88 245 THR A C 1
ATOM 1894 O O . THR A 1 245 ? -54.498 15.189 71.875 1.00 33.88 245 THR A O 1
ATOM 1897 N N . GLU A 1 246 ? -53.584 15.742 69.904 1.00 33.16 246 GLU A N 1
ATOM 1898 C CA . GLU A 1 246 ? -53.243 17.121 70.233 1.00 33.16 246 GLU A CA 1
ATOM 1899 C C . GLU A 1 246 ? -54.467 18.009 69.954 1.00 33.16 246 GLU A C 1
ATOM 1901 O O . GLU A 1 246 ? -54.868 18.193 68.806 1.00 33.16 246 GLU A O 1
ATOM 1906 N N . ALA A 1 247 ? -55.104 18.529 71.005 1.00 37.28 247 ALA A N 1
ATOM 1907 C CA . ALA A 1 247 ? -56.095 19.598 70.895 1.00 37.28 247 ALA A CA 1
ATOM 1908 C C . ALA A 1 247 ? -56.164 20.382 72.210 1.00 37.28 247 ALA A C 1
ATOM 1910 O O . ALA A 1 247 ? -56.887 20.001 73.126 1.00 37.28 247 ALA A O 1
ATOM 1911 N N . GLN A 1 248 ? -55.421 21.487 72.301 1.00 36.56 248 GLN A N 1
ATOM 1912 C CA . GLN A 1 248 ? -55.681 22.550 73.275 1.00 36.56 248 GLN A CA 1
ATOM 1913 C C . GLN A 1 248 ? -55.098 23.888 72.788 1.00 36.56 248 GLN A C 1
ATOM 1915 O O . GLN A 1 248 ? -53.943 24.213 73.050 1.00 36.56 248 GLN A O 1
ATOM 1920 N N . HIS A 1 249 ? -55.933 24.693 72.122 1.00 33.53 249 HIS A N 1
ATOM 1921 C CA . HIS A 1 249 ? -55.913 26.149 72.285 1.00 33.53 249 HIS A CA 1
ATOM 1922 C C . HIS A 1 249 ? -57.292 26.768 71.962 1.00 33.53 249 HIS A C 1
ATOM 1924 O O . HIS A 1 249 ? -57.692 26.811 70.807 1.00 33.53 249 HIS A O 1
ATOM 1930 N N . VAL A 1 250 ? -57.958 27.219 73.038 1.00 36.69 250 VAL A N 1
ATOM 1931 C CA . VAL A 1 250 ? -58.708 28.487 73.215 1.00 36.69 250 VAL A CA 1
ATOM 1932 C C . VAL A 1 250 ? -59.992 28.740 72.407 1.00 36.69 250 VAL A C 1
ATOM 1934 O O . VAL A 1 250 ? -59.926 28.983 71.213 1.00 36.69 250 VAL A O 1
ATOM 1937 N N . GLU A 1 251 ? -61.135 28.817 73.113 1.00 34.06 251 GLU A N 1
ATOM 1938 C CA . GLU A 1 251 ? -61.970 30.039 73.228 1.00 34.06 251 GLU A CA 1
ATOM 1939 C C . GLU A 1 251 ? -63.116 29.887 74.265 1.00 34.06 251 GLU A C 1
ATOM 1941 O O . GLU A 1 251 ? -63.895 28.940 74.218 1.00 34.06 251 GLU A O 1
ATOM 1946 N N . ASP A 1 252 ? -63.140 30.852 75.193 1.00 34.47 252 ASP A N 1
ATOM 1947 C CA . ASP A 1 252 ? -64.258 31.602 75.800 1.00 34.47 252 ASP A CA 1
ATOM 1948 C C . ASP A 1 252 ? -65.460 30.995 76.578 1.00 34.47 252 ASP A C 1
ATOM 1950 O O . ASP A 1 252 ? -66.181 30.105 76.131 1.00 34.47 252 ASP A O 1
ATOM 1954 N N . VAL A 1 253 ? -65.733 31.735 77.676 1.00 37.72 253 VAL A N 1
ATOM 1955 C CA . VAL A 1 253 ? -66.908 31.865 78.582 1.00 37.72 253 VAL A CA 1
ATOM 1956 C C . VAL A 1 253 ? -67.003 30.954 79.808 1.00 37.72 253 VAL A C 1
ATOM 1958 O O . VAL A 1 253 ? -67.254 29.738 79.678 1.00 37.72 253 VAL A O 1
#